Protein AF-A0A7R9ZTC0-F1 (afdb_monomer)

Solvent-accessible surface area (backbone atoms only — not comparable to full-atom values): 16679 Å² total; per-residue (Å²): 115,67,66,56,55,52,52,53,51,50,53,58,54,66,71,39,91,73,81,60,76,73,75,52,56,83,49,46,66,59,51,50,60,62,48,47,66,55,49,61,75,50,44,68,96,40,40,68,60,54,51,50,52,50,49,52,49,51,52,49,50,51,43,53,72,68,48,45,69,39,21,35,58,55,49,34,44,52,53,45,51,52,51,53,50,52,53,50,52,53,51,52,51,52,49,53,54,49,62,73,52,69,85,63,86,93,84,76,85,77,72,82,74,68,44,77,43,35,37,35,39,58,49,57,70,94,67,57,54,65,69,86,49,60,77,53,96,59,45,44,70,48,76,46,68,47,49,70,48,70,73,44,72,71,36,89,90,52,85,36,53,33,59,47,35,72,73,39,40,44,64,42,50,33,64,74,31,45,50,53,83,73,79,66,75,75,79,89,82,74,72,102,81,71,88,79,58,78,76,57,53,56,75,41,89,76,55,47,28,42,32,34,37,48,80,53,37,74,70,27,43,73,60,43,47,49,65,48,42,40,82,73,47,77,30,64,23,42,71,46,72,86,77,83,75,87,80,79,93,76,80,94,80,81,91,65,76,50,72,42,32,36,32,35,28,29,42,76,91,74,60,85,81,72,80,78,127

Structure (mmCIF, N/CA/C/O backbone):
data_AF-A0A7R9ZTC0-F1
#
_entry.id   AF-A0A7R9ZTC0-F1
#
loop_
_atom_site.group_PDB
_atom_site.id
_atom_site.type_symbol
_atom_site.label_atom_id
_atom_site.label_alt_id
_atom_site.label_comp_id
_atom_site.label_asym_id
_atom_site.label_entity_id
_atom_site.label_seq_id
_atom_site.pdbx_PDB_ins_code
_atom_site.Cartn_x
_atom_site.Cartn_y
_atom_site.Cartn_z
_atom_site.occupancy
_atom_site.B_iso_or_equiv
_atom_site.auth_seq_id
_atom_site.auth_comp_id
_atom_site.auth_asym_id
_atom_site.auth_atom_id
_atom_site.pdbx_PDB_model_num
ATOM 1 N N . ASN A 1 1 ? -9.277 10.938 41.870 1.00 80.56 1 ASN A N 1
ATOM 2 C CA . ASN A 1 1 ? -8.453 11.913 41.117 1.00 80.56 1 ASN A CA 1
ATOM 3 C C . ASN A 1 1 ? -8.093 11.467 39.693 1.00 80.56 1 ASN A C 1
ATOM 5 O O . ASN A 1 1 ? -7.025 11.810 39.211 1.00 80.56 1 ASN A O 1
ATOM 9 N N . LEU A 1 2 ? -8.984 10.780 38.963 1.00 90.25 2 LEU A N 1
ATOM 10 C CA . LEU A 1 2 ? -8.739 10.441 37.548 1.00 90.25 2 LEU A CA 1
ATOM 11 C C . LEU A 1 2 ? -8.769 11.681 36.634 1.00 90.25 2 LEU A C 1
ATOM 13 O O . LEU A 1 2 ? -7.994 11.766 35.691 1.00 90.25 2 LEU A O 1
ATOM 17 N N . TRP A 1 3 ? -9.599 12.676 36.970 1.00 90.81 3 TRP A N 1
ATOM 18 C CA . TRP A 1 3 ? -9.657 13.965 36.271 1.00 90.81 3 TRP A CA 1
ATOM 19 C C . TRP A 1 3 ? -8.329 14.725 36.281 1.00 90.81 3 TRP A C 1
ATOM 21 O O . TRP A 1 3 ? -7.982 15.336 35.280 1.00 90.81 3 TRP A O 1
ATOM 31 N N . ILE A 1 4 ? -7.574 14.653 37.383 1.00 94.12 4 ILE A N 1
ATOM 32 C CA . ILE A 1 4 ? -6.267 15.315 37.499 1.00 94.12 4 ILE A CA 1
ATOM 33 C C . ILE A 1 4 ? -5.260 14.644 36.564 1.00 94.12 4 ILE A C 1
ATOM 35 O O . ILE A 1 4 ? -4.580 15.328 35.812 1.00 94.12 4 ILE A O 1
ATOM 39 N N . ILE A 1 5 ? -5.219 13.307 36.555 1.00 93.25 5 ILE A N 1
ATOM 40 C CA . ILE A 1 5 ? -4.342 12.537 35.661 1.00 93.25 5 ILE A CA 1
ATOM 41 C C . ILE A 1 5 ? -4.657 12.867 34.198 1.00 93.25 5 ILE A C 1
ATOM 43 O O . ILE A 1 5 ? -3.748 13.185 33.436 1.00 93.25 5 ILE A O 1
ATOM 47 N N . LEU A 1 6 ? -5.942 12.859 33.827 1.00 93.62 6 LEU A N 1
ATOM 48 C CA . LEU A 1 6 ? -6.390 13.188 32.476 1.00 93.62 6 LEU A CA 1
ATOM 49 C C . LEU A 1 6 ? -6.013 14.625 32.078 1.00 93.62 6 LEU A C 1
ATOM 51 O O . LEU A 1 6 ? -5.449 14.835 31.007 1.00 93.62 6 LEU A O 1
ATOM 55 N N . ALA A 1 7 ? -6.289 15.605 32.943 1.00 93.75 7 ALA A N 1
ATOM 56 C CA . ALA A 1 7 ? -5.999 17.012 32.676 1.00 93.75 7 ALA A CA 1
ATOM 57 C C . ALA A 1 7 ? -4.492 17.275 32.548 1.00 93.75 7 ALA A C 1
ATOM 59 O O . ALA A 1 7 ? -4.064 17.924 31.596 1.00 93.75 7 ALA A O 1
ATOM 60 N N . CYS A 1 8 ? -3.679 16.733 33.460 1.00 94.12 8 CYS A N 1
ATOM 61 C CA . CYS A 1 8 ? -2.225 16.857 33.397 1.00 94.12 8 CYS A CA 1
ATOM 62 C C . CYS A 1 8 ? -1.656 16.195 32.137 1.00 94.12 8 CYS A C 1
ATOM 64 O O . CYS A 1 8 ? -0.812 16.790 31.475 1.00 94.12 8 CYS A O 1
ATOM 66 N N . TYR A 1 9 ? -2.135 15.003 31.767 1.00 94.38 9 TYR A N 1
ATOM 67 C CA . TYR A 1 9 ? -1.669 14.309 30.568 1.00 94.38 9 TYR A CA 1
ATOM 68 C C . TYR A 1 9 ? -1.984 15.091 29.288 1.00 94.38 9 TYR A C 1
ATOM 70 O O . TYR A 1 9 ? -1.097 15.306 28.463 1.00 94.38 9 TYR A O 1
ATOM 78 N N . ILE A 1 10 ? -3.225 15.574 29.145 1.00 92.69 10 ILE A N 1
ATOM 79 C CA . ILE A 1 10 ? -3.630 16.398 27.998 1.00 92.69 10 ILE A CA 1
ATOM 80 C C . ILE A 1 10 ? -2.815 17.692 27.955 1.00 92.69 10 ILE A C 1
ATOM 82 O O . ILE A 1 10 ? -2.332 18.054 26.885 1.00 92.69 10 ILE A O 1
ATOM 86 N N . ALA A 1 11 ? -2.624 18.375 29.088 1.00 93.56 11 ALA A N 1
ATOM 87 C CA . ALA A 1 11 ? -1.847 19.612 29.141 1.00 93.56 11 ALA A CA 1
ATOM 88 C C . ALA A 1 11 ? -0.393 19.388 28.698 1.00 93.56 11 ALA A C 1
ATOM 90 O O . ALA A 1 11 ? 0.108 20.123 27.850 1.00 93.56 11 ALA A O 1
ATOM 91 N N . LEU A 1 12 ? 0.260 18.334 29.198 1.00 92.12 12 LEU A N 1
ATOM 92 C CA . LEU A 1 12 ? 1.635 17.996 28.823 1.00 92.12 12 LEU A CA 1
ATOM 93 C C . LEU A 1 12 ? 1.754 17.641 27.335 1.00 92.12 12 LEU A C 1
ATOM 95 O O . LEU A 1 12 ? 2.630 18.164 26.650 1.00 92.12 12 LEU A O 1
ATOM 99 N N . HIS A 1 13 ? 0.848 16.813 26.804 1.00 90.69 13 HIS A N 1
ATOM 100 C CA . HIS A 1 13 ? 0.852 16.468 25.379 1.00 90.69 13 HIS A CA 1
ATOM 101 C C . HIS A 1 13 ? 0.433 17.631 24.469 1.00 90.69 13 HIS A C 1
ATOM 103 O O . HIS A 1 13 ? 0.867 17.683 23.321 1.00 90.69 13 HIS A O 1
ATOM 109 N N . SER A 1 14 ? -0.345 18.599 24.963 1.00 91.38 14 SER A N 1
ATOM 110 C CA . SER A 1 14 ? -0.700 19.807 24.199 1.00 91.38 14 SER A CA 1
ATOM 111 C C . SER A 1 14 ? 0.509 20.706 23.939 1.00 91.38 14 SER A C 1
ATOM 113 O O . SER A 1 14 ? 0.566 21.369 22.903 1.00 91.38 14 SER A O 1
ATOM 115 N N . LEU A 1 15 ? 1.493 20.687 24.844 1.00 92.12 15 LEU A N 1
ATOM 116 C CA . LEU A 1 15 ? 2.757 21.410 24.701 1.00 92.12 15 LEU A CA 1
ATOM 117 C C . LEU A 1 15 ? 3.745 20.707 23.757 1.00 92.12 15 LEU A C 1
ATOM 119 O O . LEU A 1 15 ? 4.769 21.289 23.405 1.00 92.12 15 LEU A O 1
ATOM 123 N N . SER A 1 16 ? 3.449 19.479 23.320 1.00 88.19 16 SER A N 1
ATOM 124 C CA . SER A 1 16 ? 4.295 18.776 22.360 1.00 88.19 16 SER A CA 1
ATOM 125 C C . SER A 1 16 ? 4.240 19.465 20.985 1.00 88.19 16 SER A C 1
ATOM 127 O O . SER A 1 16 ? 3.142 19.701 20.449 1.00 88.19 16 SER A O 1
ATOM 129 N N . PRO A 1 17 ? 5.401 19.763 20.366 1.00 84.88 17 PRO A N 1
ATOM 130 C CA . PRO A 1 17 ? 5.446 20.282 19.002 1.00 84.88 17 PRO A CA 1
ATOM 131 C C . PRO A 1 17 ? 4.904 19.248 18.008 1.00 84.88 17 PRO A C 1
ATOM 133 O O . PRO A 1 17 ? 4.196 19.607 17.071 1.00 84.88 17 PRO A O 1
ATOM 136 N N . HIS A 1 18 ? 5.149 17.961 18.266 1.00 81.00 18 HIS A N 1
ATOM 137 C CA . HIS A 1 18 ? 4.603 16.857 17.487 1.00 81.00 18 HIS A CA 1
ATOM 138 C C . HIS A 1 18 ? 3.264 16.403 18.078 1.00 81.00 18 HIS A C 1
ATOM 140 O O . HIS A 1 18 ? 3.197 16.069 19.264 1.00 81.00 18 HIS A O 1
ATOM 146 N N . LYS A 1 19 ? 2.199 16.375 17.272 1.00 84.69 19 LYS A N 1
ATOM 147 C CA . LYS A 1 19 ? 0.855 15.960 17.696 1.00 84.69 19 LYS A CA 1
ATOM 148 C C . LYS A 1 19 ? 0.395 14.802 16.831 1.00 84.69 19 LYS A C 1
ATOM 150 O O . LYS A 1 19 ? 0.293 14.929 15.619 1.00 84.69 19 LYS A O 1
ATOM 155 N N . GLU A 1 20 ? 0.079 13.689 17.471 1.00 85.50 20 GLU A N 1
ATOM 156 C CA . GLU A 1 20 ? -0.537 12.544 16.818 1.00 85.50 20 GLU A CA 1
ATOM 157 C C . GLU A 1 20 ? -1.719 12.084 17.656 1.00 85.50 20 GLU A C 1
ATOM 159 O O . GLU A 1 20 ? -1.668 12.094 18.888 1.00 85.50 20 GLU A O 1
ATOM 164 N N . PHE A 1 21 ? -2.770 11.610 16.989 1.00 79.62 21 PHE A N 1
ATOM 165 C CA . PHE A 1 21 ? -3.950 11.081 17.668 1.00 79.62 21 PHE A CA 1
ATOM 166 C C . PHE A 1 21 ? -3.598 9.930 18.627 1.00 79.62 21 PHE A C 1
ATOM 168 O O . PHE A 1 21 ? -4.182 9.808 19.706 1.00 79.62 21 PHE A O 1
ATOM 175 N N . ARG A 1 22 ? -2.568 9.133 18.291 1.00 84.06 22 ARG A N 1
ATOM 176 C CA . ARG A 1 22 ? -2.121 8.003 19.118 1.00 84.06 22 ARG A CA 1
ATOM 177 C C . ARG A 1 22 ? -1.607 8.376 20.500 1.00 84.06 22 ARG A C 1
ATOM 179 O O . ARG A 1 22 ? -1.636 7.531 21.388 1.00 84.06 22 ARG A O 1
ATOM 186 N N . PHE A 1 23 ? -1.221 9.629 20.716 1.00 89.06 23 PHE A N 1
ATOM 187 C CA . PHE A 1 23 ? -0.836 10.085 22.045 1.00 89.06 23 PHE A CA 1
ATOM 188 C C . PHE A 1 23 ? -2.017 10.108 23.014 1.00 89.06 23 PHE A C 1
ATOM 190 O O . PHE A 1 23 ? -1.800 9.996 24.204 1.00 89.06 23 PHE A O 1
ATOM 197 N N . ILE A 1 24 ? -3.268 10.173 22.553 1.00 88.94 24 ILE A N 1
ATOM 198 C CA . ILE A 1 24 ? -4.436 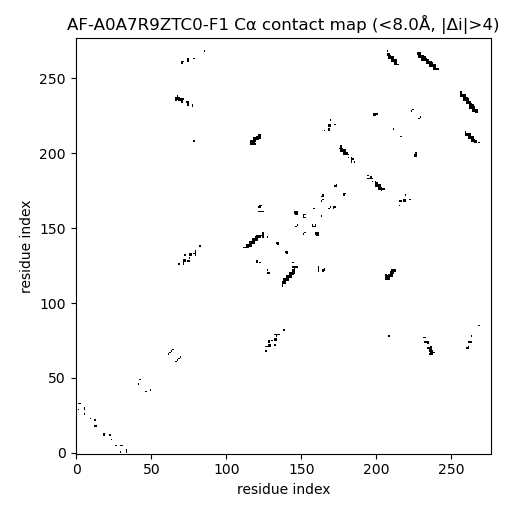10.191 23.450 1.00 88.94 24 ILE A CA 1
ATOM 199 C C . ILE A 1 24 ? -4.969 8.774 23.729 1.00 88.9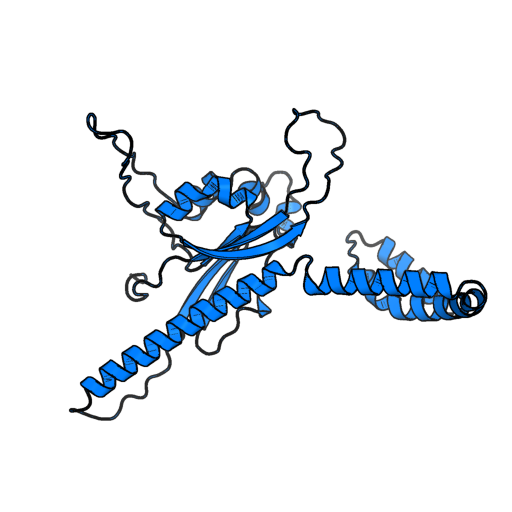4 24 ILE A C 1
ATOM 201 O O . ILE A 1 24 ? -5.652 8.567 24.734 1.00 88.94 24 ILE A O 1
ATOM 205 N N . LEU A 1 25 ? -4.618 7.772 22.908 1.00 89.56 25 LEU A N 1
ATOM 206 C CA . LEU A 1 25 ? -5.121 6.397 23.056 1.00 89.56 25 LEU A CA 1
ATOM 207 C C . LEU A 1 25 ? -4.940 5.804 24.471 1.00 89.56 25 LEU A C 1
ATOM 209 O O . LEU A 1 25 ? -5.900 5.219 24.976 1.00 89.56 25 LEU A O 1
ATOM 213 N N . PRO A 1 26 ? -3.797 5.985 25.166 1.00 91.62 26 PRO A N 1
ATOM 214 C CA . PRO A 1 26 ? -3.620 5.478 26.530 1.00 91.62 26 PRO A CA 1
ATOM 215 C C . PRO A 1 26 ? -4.594 6.071 27.561 1.00 91.62 26 PRO A C 1
ATOM 217 O O . PRO A 1 26 ? -4.847 5.450 28.592 1.00 91.62 26 PRO A O 1
ATOM 220 N N . MET A 1 27 ? -5.162 7.254 27.298 1.00 92.56 27 MET A N 1
ATOM 221 C CA . MET A 1 27 ? -6.135 7.908 28.184 1.00 92.56 27 MET A CA 1
ATOM 222 C C . MET A 1 27 ? -7.577 7.469 27.936 1.00 92.56 27 MET A C 1
ATOM 224 O O . MET A 1 27 ? -8.445 7.718 28.776 1.00 92.56 27 MET A O 1
ATOM 228 N N . LEU A 1 28 ? -7.847 6.790 26.821 1.00 90.81 28 LEU A N 1
ATOM 229 C CA . LEU A 1 28 ? -9.194 6.388 26.427 1.00 90.81 28 LEU A CA 1
ATOM 230 C C . LEU A 1 28 ? -9.912 5.536 27.497 1.00 90.81 28 LEU A C 1
ATOM 232 O O . LEU A 1 28 ? -11.057 5.861 27.814 1.00 90.81 28 LEU A O 1
ATOM 236 N N . PRO A 1 29 ? -9.270 4.554 28.170 1.00 91.56 29 PRO A N 1
ATOM 237 C CA . PRO A 1 29 ? -9.909 3.809 29.259 1.00 91.56 29 PRO A CA 1
ATOM 238 C C . PRO A 1 29 ? -10.340 4.696 30.437 1.00 91.56 29 PRO A C 1
ATOM 240 O O . PRO A 1 29 ? -11.422 4.511 30.996 1.00 91.56 29 PRO A O 1
ATOM 243 N N . ILE A 1 30 ? -9.525 5.693 30.803 1.00 91.50 30 ILE A N 1
ATOM 244 C CA . ILE A 1 30 ? -9.825 6.624 31.901 1.00 91.50 30 ILE A CA 1
ATOM 245 C C . ILE A 1 30 ? -11.011 7.517 31.524 1.00 91.50 30 ILE A C 1
ATOM 247 O O . ILE A 1 30 ? -11.927 7.694 32.331 1.00 91.50 30 ILE A O 1
ATOM 251 N N . ILE A 1 31 ? -11.025 8.030 30.290 1.00 91.25 31 ILE A N 1
ATOM 252 C CA . ILE A 1 31 ? -12.141 8.812 29.745 1.00 91.25 31 ILE A CA 1
ATOM 253 C C . ILE A 1 31 ? -13.427 7.975 29.782 1.00 91.25 31 ILE A C 1
ATOM 255 O O . ILE A 1 31 ? -14.436 8.437 30.313 1.00 91.25 31 ILE A O 1
ATOM 259 N N . CYS A 1 32 ? -13.391 6.720 29.324 1.00 90.12 32 CYS A N 1
ATOM 260 C CA . CYS A 1 32 ? -14.548 5.821 29.353 1.00 90.12 32 CYS A CA 1
ATOM 261 C C . CYS A 1 32 ? -15.098 5.597 30.772 1.00 90.12 32 CYS A C 1
ATOM 263 O O . CYS A 1 32 ? -16.313 5.647 30.963 1.00 90.12 32 CYS A O 1
ATOM 265 N N . ILE A 1 33 ? -14.237 5.406 31.780 1.00 90.25 33 ILE A N 1
ATOM 266 C CA . ILE A 1 33 ? -14.658 5.238 33.185 1.00 90.25 33 ILE A CA 1
ATOM 267 C C . ILE A 1 33 ? -15.349 6.506 33.713 1.00 90.25 33 ILE A C 1
ATOM 269 O O . ILE A 1 33 ? -16.392 6.428 34.371 1.00 90.25 33 ILE A O 1
ATOM 273 N N . LEU A 1 34 ? -14.786 7.681 33.422 1.00 90.19 34 LEU A N 1
ATOM 274 C CA . LEU A 1 34 ? -15.327 8.973 33.853 1.00 90.19 34 LEU A CA 1
ATOM 275 C C . LEU A 1 34 ? -16.667 9.297 33.172 1.00 90.19 34 LEU A C 1
ATOM 277 O O . LEU A 1 34 ? -17.620 9.729 33.832 1.00 90.19 34 LEU A O 1
ATOM 281 N N . CYS A 1 35 ? -16.762 9.042 31.866 1.00 88.31 35 CYS A N 1
ATOM 282 C CA . CYS A 1 35 ? -17.979 9.223 31.081 1.00 88.31 35 CYS A CA 1
ATOM 283 C C . CYS A 1 35 ? -19.068 8.218 31.474 1.00 88.31 35 CYS A C 1
ATOM 285 O O . CYS A 1 35 ? -20.231 8.601 31.581 1.00 88.31 35 CYS A O 1
ATOM 287 N N . GLY A 1 36 ? -18.710 6.960 31.756 1.00 86.19 36 GLY A N 1
ATOM 288 C CA . GLY A 1 36 ? -19.656 5.882 32.058 1.00 86.19 36 GLY A CA 1
ATOM 289 C C . GLY A 1 36 ? -20.604 6.199 33.218 1.00 86.19 36 GLY A C 1
ATOM 290 O O . GLY A 1 36 ? -21.804 5.945 33.122 1.00 86.19 36 GLY A O 1
ATOM 291 N N . ARG A 1 37 ? -20.097 6.846 34.277 1.00 82.94 37 ARG A N 1
ATOM 292 C CA . ARG A 1 37 ? -20.908 7.268 35.438 1.00 82.94 37 ARG A CA 1
ATOM 293 C C . A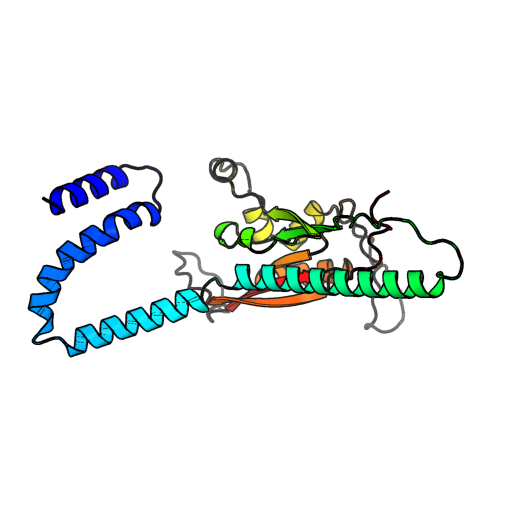RG A 1 37 ? -22.015 8.252 35.062 1.00 82.94 37 ARG A C 1
ATOM 295 O O . ARG A 1 37 ? -23.116 8.171 35.594 1.00 82.94 37 ARG A O 1
ATOM 302 N N . HIS A 1 38 ? -21.724 9.171 34.146 1.00 82.38 38 HIS A N 1
ATOM 303 C CA . HIS A 1 38 ? -22.690 10.156 33.666 1.00 82.38 38 HIS A CA 1
ATOM 304 C C . HIS A 1 38 ? -23.619 9.538 32.622 1.00 82.38 38 HIS A C 1
ATOM 306 O O . HIS A 1 38 ? -24.821 9.757 32.648 1.00 82.38 38 HIS A O 1
ATOM 312 N N . VAL A 1 39 ? -23.094 8.688 31.744 1.00 81.38 39 VAL A N 1
ATOM 313 C CA . VAL A 1 39 ? -23.901 7.955 30.764 1.00 81.38 39 VAL A CA 1
ATOM 314 C C . VAL A 1 39 ? -24.982 7.111 31.457 1.00 81.38 39 VAL A C 1
ATOM 316 O O . VAL A 1 39 ? -26.121 7.090 30.988 1.00 81.38 39 VAL A O 1
ATOM 319 N N . GLN A 1 40 ? -24.683 6.499 32.611 1.00 78.75 40 GLN A N 1
ATOM 320 C CA . GLN A 1 40 ? -25.650 5.728 33.406 1.00 78.75 40 GLN A CA 1
ATOM 321 C C . GLN A 1 40 ? -26.881 6.542 33.835 1.00 78.75 40 GLN A C 1
ATOM 323 O O . GLN A 1 40 ? -27.989 6.007 33.810 1.00 78.75 40 GLN A O 1
ATOM 328 N N . SER A 1 41 ? -26.728 7.828 34.169 1.00 80.12 41 SER A N 1
ATOM 329 C CA . SER A 1 41 ? -27.868 8.680 34.537 1.00 80.12 41 SER A CA 1
ATOM 330 C C . SER A 1 41 ? -28.702 9.117 33.323 1.00 80.12 41 SER A C 1
ATOM 332 O O . SER A 1 41 ? -29.903 9.347 33.452 1.00 80.12 41 SER A O 1
ATOM 334 N N . PHE A 1 42 ? -28.104 9.159 32.126 1.00 70.88 42 PHE A N 1
ATOM 335 C CA . PHE A 1 42 ? -28.783 9.489 30.864 1.00 70.88 42 PHE A CA 1
ATOM 336 C C . PHE A 1 42 ? -29.486 8.299 30.190 1.00 70.88 42 PHE A C 1
ATOM 338 O O . PHE A 1 42 ? -30.407 8.493 29.389 1.00 70.88 42 PHE A O 1
ATOM 345 N N . LEU A 1 43 ? -29.073 7.068 30.505 1.00 70.44 43 LEU A N 1
ATOM 346 C CA . LEU A 1 43 ? -29.527 5.835 29.851 1.00 70.44 43 LEU A CA 1
ATOM 347 C C . LEU A 1 43 ? -31.022 5.528 30.032 1.00 70.44 43 LEU A C 1
ATOM 349 O O . LEU A 1 43 ? -31.570 4.797 29.214 1.00 70.44 43 LEU A O 1
ATOM 353 N N . GLY A 1 44 ? -31.695 6.090 31.042 1.00 73.44 44 GLY A N 1
ATOM 354 C CA . GLY A 1 44 ? -33.130 5.885 31.278 1.00 73.44 44 GLY A CA 1
ATOM 355 C C . GLY A 1 44 ? -34.018 6.465 30.164 1.00 73.44 44 GLY A C 1
ATOM 356 O O . GLY A 1 44 ? -34.454 5.729 29.276 1.00 73.44 44 GLY A O 1
ATOM 357 N N . PRO A 1 45 ? -34.283 7.785 30.157 1.00 73.69 45 PRO A N 1
ATOM 358 C CA . PRO A 1 45 ? -35.215 8.405 29.209 1.00 73.69 45 PRO A CA 1
ATOM 359 C C . PRO A 1 45 ? -34.709 8.419 27.757 1.00 73.69 45 PRO A C 1
ATOM 361 O O . PRO A 1 45 ? -35.501 8.585 26.833 1.00 73.69 45 PRO A O 1
ATOM 364 N N . ARG A 1 46 ? -33.400 8.237 27.526 1.00 81.94 46 ARG A N 1
ATOM 365 C CA . ARG A 1 46 ? -32.771 8.329 26.194 1.00 81.94 46 ARG A CA 1
ATOM 366 C C . ARG A 1 46 ? -32.171 7.010 25.700 1.00 81.94 46 ARG A C 1
ATOM 368 O O . ARG A 1 46 ? -31.363 7.021 24.774 1.00 81.94 46 ARG A O 1
ATOM 375 N N . ARG A 1 47 ? -32.587 5.860 26.253 1.00 84.06 47 ARG A N 1
ATOM 376 C CA . ARG A 1 47 ? -32.077 4.528 25.863 1.00 84.06 47 ARG A CA 1
ATOM 377 C C . ARG A 1 47 ? -32.076 4.298 24.350 1.00 84.06 47 ARG A C 1
ATOM 379 O O . ARG A 1 47 ? -31.100 3.791 23.811 1.00 84.06 47 ARG A O 1
ATOM 386 N N . ARG A 1 48 ? -33.154 4.695 23.662 1.00 86.75 48 ARG A N 1
ATOM 387 C CA . ARG A 1 48 ? -33.279 4.558 22.199 1.00 86.75 48 ARG A CA 1
ATOM 388 C C . ARG A 1 48 ? -32.202 5.353 21.454 1.00 86.75 48 ARG A C 1
ATOM 390 O O . ARG A 1 48 ? -31.583 4.812 20.551 1.00 86.75 48 ARG A O 1
ATOM 397 N N . LEU A 1 49 ? -31.931 6.590 21.876 1.00 87.50 49 LEU A N 1
ATOM 398 C CA . LEU A 1 49 ? -30.880 7.428 21.292 1.00 87.50 49 LEU A CA 1
ATOM 399 C C . LEU A 1 49 ? -29.487 6.818 21.500 1.00 87.50 49 LEU A C 1
ATOM 401 O O . LEU A 1 49 ? -28.686 6.799 20.574 1.00 87.50 49 LEU A O 1
ATOM 405 N N . MET A 1 50 ? -29.213 6.271 22.687 1.00 84.25 50 MET A N 1
ATOM 406 C CA . MET A 1 50 ? -27.935 5.605 22.969 1.00 84.25 50 MET A CA 1
ATOM 407 C C . MET A 1 50 ? -27.749 4.329 22.141 1.00 84.25 50 MET A C 1
ATOM 409 O O . MET A 1 50 ? -26.647 4.067 21.672 1.00 84.25 50 MET A O 1
ATOM 413 N N . LEU A 1 51 ? -28.818 3.555 21.919 1.00 88.19 51 LEU A N 1
ATOM 414 C CA . LEU A 1 51 ? -28.780 2.389 21.030 1.00 88.19 51 LEU A CA 1
ATOM 415 C C . LEU A 1 51 ? -28.537 2.792 19.571 1.00 88.19 51 LEU A C 1
ATOM 417 O O . LEU A 1 51 ? -27.752 2.137 18.895 1.00 88.19 51 LEU A O 1
ATOM 421 N N . LEU A 1 52 ? -29.149 3.884 19.101 1.00 90.62 52 LEU A N 1
ATOM 422 C CA . LEU A 1 52 ? -28.884 4.429 17.765 1.00 90.62 52 LEU A CA 1
ATOM 423 C C . LEU A 1 52 ? -27.435 4.911 17.627 1.00 90.62 52 LEU A C 1
ATOM 425 O O . LEU A 1 52 ? -26.782 4.601 16.637 1.00 90.62 52 LEU A O 1
ATOM 429 N N . ALA A 1 53 ? -26.904 5.609 18.635 1.00 88.94 53 ALA A N 1
ATOM 430 C CA . ALA A 1 53 ? -25.506 6.029 18.651 1.00 88.94 53 ALA A CA 1
ATOM 431 C C . ALA A 1 53 ? -24.551 4.824 18.665 1.00 88.94 53 ALA A C 1
ATOM 433 O O . ALA A 1 53 ? -23.565 4.813 17.932 1.00 88.94 53 ALA A O 1
ATOM 434 N N . ALA A 1 54 ? -24.849 3.787 19.453 1.00 89.38 54 ALA A N 1
ATOM 435 C CA . ALA A 1 54 ? -24.074 2.549 19.457 1.00 89.38 54 ALA A CA 1
ATOM 436 C C . ALA A 1 54 ? -24.114 1.858 18.087 1.00 89.38 54 ALA A C 1
ATOM 438 O O . ALA A 1 54 ? -23.068 1.469 17.579 1.00 89.38 54 ALA A O 1
ATOM 439 N N . LEU A 1 55 ? -25.290 1.772 17.456 1.00 94.25 55 LEU A N 1
ATOM 440 C CA . LEU A 1 55 ? -25.438 1.219 16.111 1.00 94.25 55 LEU A CA 1
ATOM 441 C C . LEU A 1 55 ? -24.619 2.008 15.081 1.00 94.25 55 LEU A C 1
ATOM 443 O O . LEU A 1 55 ? -23.897 1.402 14.296 1.00 94.25 55 LEU A O 1
ATOM 447 N N . ALA A 1 56 ? -24.666 3.341 15.119 1.00 93.62 56 ALA A N 1
ATOM 448 C CA . ALA A 1 56 ? -23.859 4.186 14.241 1.00 93.62 56 ALA A CA 1
ATOM 449 C C . ALA A 1 56 ? -22.351 3.946 14.432 1.00 93.62 56 ALA A C 1
ATOM 451 O O . ALA A 1 56 ? -21.616 3.852 13.453 1.00 93.62 56 ALA A O 1
ATOM 452 N N . ASN A 1 57 ? -21.890 3.772 15.676 1.00 91.62 57 ASN A N 1
ATOM 453 C CA . ASN A 1 57 ? -20.493 3.429 15.957 1.00 91.62 57 ASN A CA 1
ATOM 454 C C . ASN A 1 57 ? -20.129 2.024 15.459 1.00 91.62 57 ASN A C 1
ATOM 456 O O . ASN A 1 57 ? -19.039 1.844 14.933 1.00 91.62 57 ASN A O 1
ATOM 460 N N . VAL A 1 58 ? -21.023 1.036 15.576 1.00 93.88 58 VAL A N 1
ATOM 461 C CA . VAL A 1 58 ? -20.797 -0.307 15.013 1.00 93.88 58 VAL A CA 1
ATOM 462 C C . VAL A 1 58 ? -20.675 -0.237 13.492 1.00 93.88 58 VAL A C 1
ATOM 464 O O . VAL A 1 58 ? -19.748 -0.818 12.938 1.00 93.88 58 VAL A O 1
ATOM 467 N N . ILE A 1 59 ? -21.554 0.515 12.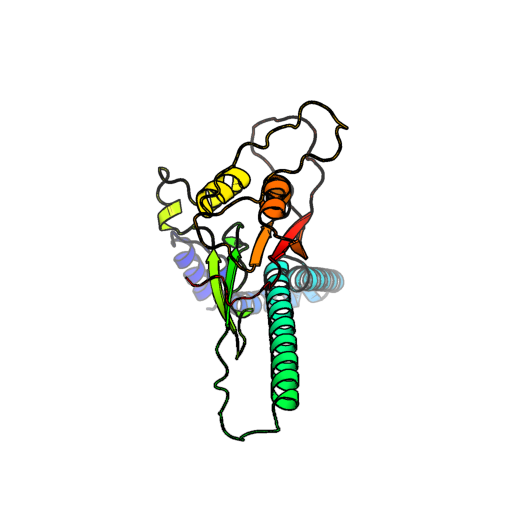821 1.00 93.94 59 ILE A N 1
ATOM 468 C CA . ILE A 1 59 ? -21.466 0.744 11.372 1.00 93.94 59 ILE A CA 1
ATOM 469 C C . ILE A 1 59 ? -20.127 1.400 11.022 1.00 93.94 59 ILE A C 1
ATOM 471 O O . ILE A 1 59 ? -19.439 0.923 10.125 1.00 93.94 59 ILE A O 1
ATOM 475 N N . ALA A 1 60 ? -19.719 2.438 11.759 1.00 89.88 60 ALA A N 1
ATOM 476 C CA . ALA A 1 60 ? -18.440 3.109 11.545 1.00 89.88 60 ALA A CA 1
ATOM 477 C C . ALA A 1 60 ? -17.245 2.167 11.756 1.00 89.88 60 ALA A C 1
ATOM 479 O O . ALA A 1 60 ? -16.330 2.165 10.944 1.00 89.88 60 ALA A O 1
ATOM 480 N N . VAL A 1 61 ? -17.260 1.330 12.797 1.00 89.94 61 VAL A N 1
ATOM 481 C CA . VAL A 1 61 ? -16.203 0.340 13.062 1.00 89.94 61 VAL A CA 1
ATOM 482 C C . VAL A 1 61 ? -16.130 -0.701 11.949 1.00 89.94 61 VAL A C 1
ATOM 484 O O . VAL A 1 61 ? -15.035 -1.027 11.504 1.00 89.94 61 VAL A O 1
ATOM 487 N N . VAL A 1 62 ? -17.269 -1.206 11.470 1.00 90.56 62 VAL A N 1
ATOM 488 C CA . VAL A 1 62 ? -17.299 -2.161 10.352 1.00 90.56 62 VAL A CA 1
ATOM 489 C C . VAL A 1 62 ? -16.799 -1.499 9.069 1.00 90.56 62 VAL A C 1
ATOM 491 O O . VAL A 1 62 ? -15.971 -2.075 8.370 1.00 90.56 62 VAL A O 1
ATOM 494 N N . PHE A 1 63 ? -17.236 -0.276 8.772 1.00 88.50 63 PHE A N 1
ATOM 495 C CA . PHE A 1 63 ? -16.770 0.463 7.601 1.00 88.50 63 PHE A CA 1
ATOM 496 C C . PHE A 1 63 ? -15.260 0.731 7.661 1.00 88.50 63 PHE A C 1
ATOM 498 O O . PHE A 1 63 ? -14.526 0.357 6.747 1.00 88.50 63 PHE A O 1
ATOM 505 N N . LEU A 1 64 ? -14.778 1.311 8.762 1.00 85.31 64 LEU A N 1
ATOM 506 C CA . LEU A 1 64 ? -13.371 1.672 8.936 1.00 85.31 64 LEU A CA 1
ATOM 507 C C . LEU A 1 64 ? -12.452 0.454 9.076 1.00 85.31 64 LEU A C 1
ATOM 509 O O . LEU A 1 64 ? -11.300 0.512 8.672 1.00 85.31 64 LEU A O 1
ATOM 513 N N . GLY A 1 65 ? -12.945 -0.644 9.649 1.00 81.25 65 GLY A N 1
ATOM 514 C CA . GLY A 1 65 ? -12.163 -1.862 9.852 1.00 81.25 65 GLY A CA 1
ATOM 515 C C . GLY A 1 65 ? -12.151 -2.805 8.650 1.00 81.25 65 GLY A C 1
ATOM 516 O O . GLY A 1 65 ? -11.234 -3.616 8.528 1.00 81.25 65 GLY A O 1
ATOM 517 N N . CYS A 1 66 ? -13.162 -2.746 7.777 1.00 83.44 66 CYS A N 1
ATOM 518 C CA . CYS A 1 66 ? -13.303 -3.704 6.678 1.00 83.44 66 CYS A CA 1
ATOM 519 C C . CYS A 1 66 ? -13.208 -3.093 5.281 1.00 83.44 66 CYS A C 1
ATOM 521 O O . CYS A 1 66 ? -12.917 -3.854 4.358 1.00 83.44 66 CYS A O 1
ATOM 523 N N . TYR A 1 67 ? -13.445 -1.788 5.123 1.00 80.31 67 TYR A N 1
ATOM 524 C CA . TYR A 1 67 ? -13.547 -1.137 3.814 1.00 80.31 67 TYR A CA 1
ATOM 525 C C . TYR A 1 67 ? -12.579 0.039 3.665 1.00 80.31 67 TYR A C 1
ATOM 527 O O . TYR A 1 67 ? -11.845 0.100 2.685 1.00 80.31 67 TYR A O 1
ATOM 535 N N . HIS A 1 68 ? -12.536 0.959 4.628 1.00 81.94 68 HIS A N 1
ATOM 536 C CA . HIS A 1 68 ? -11.685 2.145 4.527 1.00 81.94 68 HIS A CA 1
ATOM 537 C C . HIS A 1 68 ? -10.204 1.805 4.762 1.00 81.94 68 HIS A C 1
ATOM 539 O O . HIS A 1 68 ? -9.857 1.204 5.775 1.00 81.94 68 HIS A O 1
ATOM 545 N N . GLN A 1 69 ? -9.326 2.227 3.848 1.00 75.62 69 GLN A N 1
ATOM 546 C CA . GLN A 1 69 ? -7.868 2.043 3.894 1.00 75.62 69 GLN A CA 1
ATOM 547 C C . GLN A 1 69 ? -7.406 0.580 4.025 1.00 75.62 69 GLN A C 1
ATOM 549 O O . GLN A 1 69 ? -6.321 0.303 4.536 1.00 75.62 69 GLN A O 1
ATOM 554 N N . ARG A 1 70 ? -8.201 -0.378 3.527 1.00 83.38 70 ARG A N 1
ATOM 555 C CA . ARG A 1 70 ? -7.851 -1.808 3.550 1.00 83.38 70 ARG A CA 1
ATOM 556 C C . ARG A 1 70 ? -6.974 -2.248 2.372 1.00 83.38 70 ARG A C 1
ATOM 558 O O . ARG A 1 70 ? -6.191 -3.187 2.533 1.00 83.38 70 ARG A O 1
ATOM 565 N N . ALA A 1 71 ? -7.036 -1.545 1.237 1.00 84.38 71 ALA A N 1
ATOM 566 C CA . ALA A 1 71 ? -6.237 -1.831 0.038 1.00 84.38 71 ALA A CA 1
ATOM 567 C C . ALA A 1 71 ? -4.762 -2.198 0.287 1.00 84.38 71 ALA A C 1
ATOM 569 O O . ALA A 1 71 ? -4.298 -3.163 -0.320 1.00 84.38 71 ALA A O 1
ATOM 570 N N . PRO A 1 72 ? -4.013 -1.522 1.183 1.00 83.12 72 PRO A N 1
ATOM 571 C CA . PRO A 1 72 ? -2.606 -1.849 1.384 1.00 83.12 72 PRO A CA 1
ATOM 572 C C . PRO A 1 72 ? -2.386 -3.285 1.907 1.00 83.12 72 PRO A C 1
ATOM 574 O O . PRO A 1 72 ? -1.395 -3.934 1.577 1.00 83.12 72 PRO A O 1
ATOM 577 N N . ILE A 1 73 ? -3.329 -3.825 2.684 1.00 86.00 73 ILE A N 1
ATOM 578 C CA . ILE A 1 73 ? -3.280 -5.218 3.151 1.00 86.00 73 ILE A CA 1
ATOM 579 C C . ILE A 1 73 ? -3.594 -6.179 2.001 1.00 86.00 73 ILE A C 1
ATOM 581 O O . ILE A 1 73 ? -2.888 -7.172 1.817 1.00 86.00 73 ILE A O 1
ATOM 585 N N . ASP A 1 74 ? -4.656 -5.900 1.245 1.00 88.31 74 ASP A N 1
ATOM 586 C CA . ASP A 1 74 ? -5.137 -6.805 0.201 1.00 88.31 74 ASP A CA 1
ATOM 587 C C . ASP A 1 74 ? -4.166 -6.862 -1.000 1.00 88.31 74 ASP A C 1
ATOM 589 O O . ASP A 1 74 ? -3.925 -7.951 -1.523 1.00 88.31 74 ASP A O 1
ATOM 593 N N . VAL A 1 75 ? -3.496 -5.751 -1.343 1.00 90.00 75 VAL A N 1
ATOM 594 C CA . VAL A 1 75 ? -2.396 -5.723 -2.330 1.00 90.00 75 VAL A CA 1
ATOM 595 C C . VAL A 1 75 ? -1.258 -6.654 -1.928 1.00 90.00 75 VAL A C 1
ATOM 597 O O . VAL A 1 75 ? -0.844 -7.504 -2.715 1.00 90.00 75 VAL A O 1
ATOM 600 N N . ASN A 1 76 ? -0.748 -6.523 -0.700 1.00 90.81 76 ASN A N 1
ATOM 601 C CA . ASN A 1 76 ? 0.391 -7.329 -0.262 1.00 90.81 76 ASN A CA 1
ATOM 602 C C . ASN A 1 76 ? 0.037 -8.820 -0.215 1.00 90.81 76 ASN A C 1
ATOM 604 O O . ASN A 1 76 ? 0.869 -9.648 -0.579 1.00 90.81 76 ASN A O 1
ATOM 608 N N . ARG A 1 77 ? -1.209 -9.163 0.146 1.00 90.31 77 ARG A N 1
ATOM 609 C CA . ARG A 1 77 ? -1.705 -10.544 0.046 1.00 90.31 77 ARG A CA 1
ATOM 610 C C . ARG A 1 77 ? -1.707 -11.043 -1.395 1.00 90.31 77 ARG A C 1
ATOM 612 O O . ARG A 1 77 ? -1.169 -12.115 -1.649 1.00 90.31 77 ARG A O 1
ATOM 619 N N . SER A 1 78 ? -2.229 -10.252 -2.330 1.00 90.94 78 SER A N 1
ATOM 620 C CA . SER A 1 78 ? -2.251 -10.614 -3.751 1.00 90.94 78 SER A CA 1
ATOM 621 C C . SER A 1 78 ? -0.845 -10.848 -4.314 1.00 90.94 78 SER A C 1
ATOM 623 O O . SER A 1 78 ? -0.621 -11.850 -4.992 1.00 90.94 78 SER A O 1
ATOM 625 N N . ILE A 1 79 ? 0.126 -10.001 -3.953 1.00 91.06 79 ILE A N 1
ATOM 626 C CA . ILE A 1 79 ? 1.541 -10.184 -4.315 1.00 91.06 79 ILE A CA 1
ATOM 627 C C . ILE A 1 79 ? 2.079 -11.502 -3.750 1.00 91.06 79 ILE A C 1
ATOM 629 O O . ILE A 1 79 ? 2.691 -12.289 -4.475 1.00 91.06 79 ILE A O 1
ATOM 633 N N . THR A 1 80 ? 1.842 -11.776 -2.464 1.00 91.88 80 THR A N 1
ATOM 634 C CA . THR A 1 80 ? 2.296 -13.033 -1.860 1.00 91.88 80 THR A CA 1
ATOM 635 C C . THR A 1 80 ? 1.642 -14.258 -2.491 1.00 91.88 80 THR A C 1
ATOM 637 O O . THR A 1 80 ? 2.332 -15.245 -2.731 1.00 91.88 80 THR A O 1
ATOM 640 N N . ASP A 1 81 ? 0.354 -14.201 -2.826 1.00 91.62 81 ASP A N 1
ATOM 641 C CA . ASP A 1 81 ? -0.348 -15.297 -3.493 1.00 91.62 81 ASP A CA 1
ATOM 642 C C . ASP A 1 81 ? 0.212 -15.537 -4.904 1.00 91.62 81 ASP A C 1
ATOM 644 O O . ASP A 1 81 ? 0.448 -16.688 -5.282 1.00 91.62 81 ASP A O 1
ATOM 648 N N . ALA A 1 82 ? 0.508 -14.469 -5.655 1.00 90.50 82 ALA A N 1
ATOM 649 C CA . ALA A 1 82 ? 1.148 -14.557 -6.967 1.00 90.50 82 ALA A CA 1
ATOM 650 C C . ALA A 1 82 ? 2.527 -15.231 -6.877 1.00 90.50 82 ALA A C 1
ATOM 652 O O . ALA A 1 82 ? 2.787 -16.208 -7.582 1.00 90.50 82 ALA A O 1
ATOM 653 N N . VAL A 1 83 ? 3.383 -14.785 -5.950 1.00 91.81 83 VAL A N 1
ATOM 654 C CA . VAL A 1 83 ? 4.698 -15.402 -5.704 1.00 91.81 83 VAL A CA 1
ATOM 655 C C . VAL A 1 83 ? 4.562 -16.857 -5.254 1.00 91.81 83 VAL A C 1
ATOM 657 O O . VAL A 1 83 ? 5.263 -17.736 -5.756 1.00 91.81 83 VAL A O 1
ATOM 660 N N . GLY A 1 84 ? 3.649 -17.137 -4.323 1.00 90.75 84 GLY A N 1
ATOM 661 C CA . GLY A 1 84 ? 3.410 -18.479 -3.801 1.00 90.75 84 GLY A CA 1
ATOM 662 C C . GLY A 1 84 ? 2.990 -19.458 -4.896 1.00 90.75 84 GLY A C 1
ATOM 663 O O . GLY A 1 84 ? 3.478 -20.590 -4.929 1.00 90.75 84 GLY A O 1
ATOM 664 N N . ASN A 1 85 ? 2.139 -19.018 -5.822 1.00 89.94 85 ASN A N 1
ATOM 665 C CA . ASN A 1 85 ? 1.744 -19.809 -6.982 1.00 89.94 85 ASN A CA 1
ATOM 666 C C . ASN A 1 85 ? 2.931 -20.056 -7.920 1.00 89.94 85 ASN A C 1
ATOM 668 O O . ASN A 1 85 ? 3.183 -21.208 -8.273 1.00 89.94 85 ASN A O 1
ATOM 672 N N . SER A 1 86 ? 3.714 -19.026 -8.246 1.00 88.12 86 SER A N 1
ATOM 673 C CA . SER A 1 86 ? 4.906 -19.159 -9.098 1.00 88.12 86 SER A CA 1
ATOM 674 C C . SER A 1 86 ? 5.937 -20.131 -8.524 1.00 88.12 86 SER A C 1
ATOM 676 O O . SER A 1 86 ? 6.428 -21.009 -9.234 1.00 88.12 86 SER A O 1
ATOM 678 N N . LEU A 1 87 ? 6.216 -20.052 -7.220 1.00 88.31 87 LEU A N 1
ATOM 679 C CA . LEU A 1 87 ? 7.133 -20.976 -6.546 1.00 88.31 87 LEU A CA 1
ATOM 680 C C . LEU A 1 87 ? 6.608 -22.418 -6.541 1.00 88.31 87 LEU A C 1
ATOM 682 O O . LEU A 1 87 ? 7.385 -23.355 -6.731 1.00 88.31 87 LEU A O 1
ATOM 686 N N . ARG A 1 88 ? 5.294 -22.615 -6.361 1.00 87.38 88 ARG A N 1
ATOM 687 C CA . ARG A 1 88 ? 4.665 -23.944 -6.452 1.00 87.38 88 ARG A CA 1
ATOM 688 C C . ARG A 1 88 ? 4.806 -24.530 -7.853 1.00 87.38 88 ARG A C 1
ATOM 690 O O . ARG A 1 88 ? 5.185 -25.693 -7.971 1.00 87.38 88 ARG A O 1
ATOM 697 N N . PHE A 1 89 ? 4.554 -23.740 -8.897 1.00 87.38 89 PHE A N 1
ATOM 698 C CA . PHE A 1 89 ? 4.732 -24.187 -10.280 1.00 87.38 89 PHE A CA 1
ATOM 699 C C . PHE A 1 89 ? 6.190 -24.549 -10.577 1.00 87.38 89 PHE A C 1
ATOM 701 O O . PHE A 1 89 ? 6.445 -25.640 -11.087 1.00 87.38 89 PHE A O 1
ATOM 708 N N . ALA A 1 90 ? 7.144 -23.704 -10.178 1.00 84.50 90 ALA A N 1
ATOM 709 C CA . ALA A 1 90 ? 8.571 -23.974 -10.351 1.00 84.50 90 ALA A CA 1
ATOM 710 C C . ALA A 1 90 ? 9.011 -25.264 -9.633 1.00 84.50 90 ALA A C 1
ATOM 712 O O . ALA A 1 90 ? 9.755 -26.069 -10.190 1.00 84.50 90 ALA A O 1
ATOM 713 N N . HIS A 1 91 ? 8.511 -25.506 -8.416 1.00 85.56 91 HIS A N 1
ATOM 714 C CA . HIS A 1 91 ? 8.799 -26.729 -7.667 1.00 85.56 91 HIS A CA 1
ATOM 715 C C . HIS A 1 91 ? 8.236 -27.989 -8.343 1.00 85.56 91 HIS A C 1
ATOM 717 O O . HIS A 1 91 ? 8.927 -29.007 -8.449 1.00 85.56 91 HIS A O 1
ATOM 723 N N . VAL A 1 92 ? 6.987 -27.924 -8.819 1.00 88.00 92 VAL A N 1
ATOM 724 C CA . VAL A 1 92 ? 6.352 -29.025 -9.559 1.00 88.00 92 VAL A CA 1
ATOM 725 C C . VAL A 1 92 ? 7.136 -29.324 -10.834 1.00 88.00 92 VAL A C 1
ATOM 727 O O . VAL A 1 92 ? 7.444 -30.487 -11.095 1.00 88.00 92 VAL A O 1
ATOM 730 N N . GLN A 1 93 ? 7.526 -28.294 -11.586 1.00 86.31 93 GLN A N 1
ATOM 731 C CA . GLN A 1 93 ? 8.325 -28.456 -12.797 1.00 86.31 93 GLN A CA 1
ATOM 732 C C . GLN A 1 93 ? 9.685 -29.103 -12.501 1.00 86.31 93 GLN A C 1
ATOM 734 O O . GLN A 1 93 ? 10.041 -30.090 -13.143 1.00 86.31 93 GLN A O 1
ATOM 739 N N . ALA A 1 94 ? 10.394 -28.632 -11.472 1.00 82.62 94 ALA A N 1
ATOM 740 C CA . ALA A 1 94 ? 11.667 -29.217 -11.058 1.00 82.62 94 ALA A CA 1
ATOM 741 C C . ALA A 1 94 ? 11.526 -30.695 -10.647 1.00 82.62 94 ALA A C 1
ATOM 743 O O . ALA A 1 94 ? 12.391 -31.512 -10.955 1.00 82.62 94 ALA A O 1
ATOM 744 N N . THR A 1 95 ? 10.418 -31.068 -10.000 1.00 82.81 95 THR A N 1
ATOM 745 C CA . THR A 1 95 ? 10.145 -32.463 -9.617 1.00 82.81 95 THR A CA 1
ATOM 746 C C . THR A 1 95 ? 9.846 -33.336 -10.836 1.00 82.81 95 THR A C 1
ATOM 748 O O . THR A 1 95 ? 10.303 -34.476 -10.904 1.00 82.81 95 THR A O 1
ATOM 751 N N . ILE A 1 96 ? 9.118 -32.815 -11.829 1.00 86.50 96 ILE A N 1
ATOM 752 C CA . ILE A 1 96 ? 8.873 -33.516 -13.098 1.00 86.50 96 ILE A CA 1
ATOM 753 C C . ILE A 1 96 ? 10.194 -33.764 -13.837 1.00 86.50 96 ILE A C 1
ATOM 755 O O . ILE A 1 96 ? 10.436 -34.878 -14.304 1.00 86.50 96 ILE A O 1
ATOM 759 N N . GLU A 1 97 ? 11.063 -32.757 -13.915 1.00 84.56 97 GLU A N 1
ATOM 760 C CA . GLU A 1 97 ? 12.384 -32.867 -14.544 1.00 84.56 97 GLU A CA 1
ATOM 761 C C . GLU A 1 97 ? 13.293 -33.851 -13.797 1.00 84.56 97 GLU A C 1
ATOM 763 O O . GLU A 1 97 ? 13.932 -34.701 -14.423 1.00 84.56 97 GLU A O 1
ATOM 768 N N . ALA A 1 98 ? 13.298 -33.805 -12.461 1.00 80.50 98 ALA A N 1
ATOM 769 C CA . ALA A 1 98 ? 14.038 -34.751 -11.634 1.00 80.50 98 ALA A CA 1
ATOM 770 C C . ALA A 1 98 ? 13.557 -36.190 -11.874 1.00 80.50 98 ALA A C 1
ATOM 772 O O . ALA A 1 98 ? 14.373 -37.062 -12.174 1.00 80.50 98 ALA A O 1
ATOM 773 N N . ASN A 1 99 ? 12.240 -36.427 -11.849 1.00 79.56 99 ASN A N 1
ATOM 774 C CA . ASN A 1 99 ? 11.641 -37.738 -12.117 1.00 79.56 99 ASN A CA 1
ATOM 775 C C . ASN A 1 99 ? 11.972 -38.248 -13.525 1.00 79.56 99 ASN A C 1
ATOM 777 O O . ASN A 1 99 ? 12.283 -39.426 -13.698 1.00 79.56 99 ASN A O 1
ATOM 781 N N . ARG A 1 100 ? 11.973 -37.366 -14.532 1.00 81.19 100 ARG A N 1
ATOM 782 C CA . ARG A 1 100 ? 12.378 -37.708 -15.904 1.00 81.19 100 ARG A CA 1
ATOM 783 C C . ARG A 1 100 ? 13.841 -38.158 -15.979 1.00 81.19 100 ARG A C 1
ATOM 785 O O . ARG A 1 100 ? 14.163 -39.043 -16.767 1.00 81.19 100 ARG A O 1
ATOM 792 N N . ASN A 1 101 ? 14.705 -37.585 -15.143 1.00 74.94 101 ASN A N 1
ATOM 793 C CA . ASN A 1 101 ? 16.139 -37.868 -15.112 1.00 74.94 101 ASN A CA 1
ATOM 794 C C . ASN A 1 101 ? 16.537 -38.940 -14.077 1.00 74.94 101 ASN A C 1
ATOM 796 O O . ASN A 1 101 ? 17.710 -39.310 -14.011 1.00 74.94 101 ASN A O 1
ATOM 800 N N . THR A 1 102 ? 15.582 -39.506 -13.320 1.00 62.66 102 THR A N 1
ATOM 801 C CA . THR A 1 102 ? 15.811 -40.548 -12.295 1.00 62.66 102 THR A CA 1
ATOM 802 C C . THR A 1 102 ? 16.055 -41.931 -12.924 1.00 62.66 102 THR A C 1
ATOM 804 O O . THR A 1 102 ? 15.412 -42.925 -12.604 1.00 62.66 102 THR A O 1
ATOM 807 N N . SER A 1 103 ? 16.999 -41.998 -13.864 1.00 57.50 103 SER A N 1
ATOM 808 C CA . SER A 1 103 ? 17.671 -43.232 -14.290 1.00 57.50 103 SER A CA 1
ATOM 809 C C . SER A 1 103 ? 19.161 -43.237 -13.924 1.00 57.50 103 SER A C 1
ATOM 811 O O . SER A 1 103 ? 19.822 -44.247 -14.152 1.00 57.50 103 SER A O 1
ATOM 813 N N . ARG A 1 104 ? 19.712 -42.147 -13.363 1.00 56.75 104 ARG A N 1
ATOM 814 C CA . ARG A 1 104 ? 21.089 -42.098 -12.846 1.00 56.75 104 ARG A CA 1
ATOM 815 C C . ARG A 1 104 ? 21.182 -41.208 -11.599 1.00 56.75 104 ARG A C 1
ATOM 817 O O . ARG A 1 104 ? 20.890 -40.023 -11.664 1.00 56.75 104 ARG A O 1
ATOM 824 N N . ASP A 1 105 ? 21.590 -41.848 -10.509 1.00 52.34 105 ASP A N 1
ATOM 825 C CA . ASP A 1 105 ? 22.148 -41.337 -9.252 1.00 52.34 105 ASP A CA 1
ATOM 826 C C . ASP A 1 105 ? 21.318 -40.397 -8.353 1.00 52.34 105 ASP A C 1
ATOM 828 O O . ASP A 1 105 ? 21.104 -39.211 -8.587 1.00 52.34 105 ASP A O 1
ATOM 832 N N . MET A 1 106 ? 20.919 -40.994 -7.227 1.00 65.12 106 MET A N 1
ATOM 833 C CA . MET A 1 106 ? 20.287 -40.413 -6.050 1.00 65.12 106 MET A CA 1
ATOM 834 C C . MET A 1 106 ? 21.359 -39.858 -5.105 1.00 65.12 106 MET A C 1
ATOM 836 O O . MET A 1 106 ? 21.981 -40.636 -4.391 1.00 65.12 106 MET A O 1
ATOM 840 N N . SER A 1 107 ? 21.531 -38.535 -5.065 1.00 54.22 107 SER A N 1
ATOM 841 C CA . SER A 1 107 ? 21.790 -37.752 -3.841 1.00 54.22 107 SER A CA 1
ATOM 842 C C . SER A 1 107 ? 22.240 -36.341 -4.213 1.00 54.22 107 SER A C 1
ATOM 844 O O . SER A 1 107 ? 23.423 -36.075 -4.431 1.00 54.22 107 SER A O 1
ATOM 846 N N . THR A 1 108 ? 21.315 -35.392 -4.239 1.00 52.56 108 THR A N 1
ATOM 847 C CA . THR A 1 108 ? 21.676 -33.990 -4.027 1.00 52.56 108 THR A CA 1
ATOM 848 C C . THR A 1 108 ? 20.545 -33.359 -3.243 1.00 52.56 108 THR A C 1
ATOM 850 O O . THR A 1 108 ? 19.429 -33.220 -3.732 1.00 52.56 108 THR A O 1
ATOM 853 N N . SER A 1 109 ? 20.814 -33.064 -1.975 1.00 48.09 109 SER A N 1
ATOM 854 C CA . SER A 1 109 ? 19.925 -32.301 -1.111 1.00 48.09 109 SER A CA 1
ATOM 855 C C . SER A 1 109 ? 19.720 -30.924 -1.732 1.00 48.09 109 SER A C 1
ATOM 857 O O . SER A 1 109 ? 20.618 -30.083 -1.681 1.00 48.09 109 SER A O 1
ATOM 859 N N . THR A 1 110 ? 18.559 -30.711 -2.346 1.00 56.00 110 THR A N 1
ATOM 860 C CA . THR A 1 110 ? 18.133 -29.422 -2.884 1.00 56.00 110 THR A CA 1
ATOM 861 C C . THR A 1 110 ? 18.027 -28.447 -1.714 1.00 56.00 110 THR A C 1
ATOM 863 O O . THR A 1 110 ? 17.043 -28.460 -0.975 1.00 56.00 110 THR A O 1
ATOM 866 N N . SER A 1 111 ? 19.059 -27.631 -1.481 1.00 53.41 111 SER A N 1
ATOM 867 C CA . SER A 1 111 ? 18.900 -26.479 -0.601 1.00 53.41 111 SER A CA 1
ATOM 868 C C . SER A 1 111 ? 17.864 -25.576 -1.265 1.00 53.41 111 SER A C 1
ATOM 870 O O . SER A 1 111 ? 18.004 -25.200 -2.429 1.00 53.41 111 SER A O 1
ATOM 872 N N . ALA A 1 112 ? 16.760 -25.310 -0.570 1.00 63.16 112 ALA A N 1
ATOM 873 C CA . ALA A 1 112 ? 15.728 -24.428 -1.089 1.00 63.16 112 ALA A CA 1
ATOM 874 C C . ALA A 1 112 ? 16.344 -23.033 -1.269 1.00 63.16 112 ALA A C 1
ATOM 876 O O . ALA A 1 112 ? 16.603 -22.330 -0.291 1.00 63.16 112 ALA A O 1
ATOM 877 N N . SER A 1 113 ? 16.645 -22.654 -2.511 1.00 69.75 113 SER A N 1
ATOM 878 C CA . SER A 1 113 ? 17.170 -21.331 -2.831 1.00 69.75 113 SER A CA 1
ATOM 879 C C . SER A 1 113 ? 16.100 -20.288 -2.521 1.00 69.75 113 SER A C 1
ATOM 881 O O . SER A 1 113 ? 15.003 -20.335 -3.083 1.00 69.75 113 SER A O 1
ATOM 883 N N . LEU A 1 114 ? 16.409 -19.347 -1.630 1.00 81.88 114 LEU A N 1
ATOM 884 C CA . LEU A 1 114 ? 15.511 -18.248 -1.293 1.00 81.88 114 LEU A CA 1
ATOM 885 C C . LEU A 1 114 ? 15.375 -17.315 -2.507 1.00 81.88 114 LEU A C 1
ATOM 887 O O . LEU A 1 114 ? 16.346 -16.664 -2.895 1.00 81.88 114 LEU A O 1
ATOM 891 N N . SER A 1 115 ? 14.186 -17.248 -3.107 1.00 88.06 115 SER A N 1
ATOM 892 C CA . SER A 1 115 ? 13.935 -16.362 -4.254 1.00 88.06 115 SER A CA 1
ATOM 893 C C . SER A 1 115 ? 13.736 -14.931 -3.763 1.00 88.06 115 SER A C 1
ATOM 895 O O . SER A 1 115 ? 13.010 -14.709 -2.796 1.00 88.06 115 SER A O 1
ATOM 897 N N . THR A 1 116 ? 14.401 -13.955 -4.379 1.00 90.38 116 THR A N 1
ATOM 898 C CA . THR A 1 116 ? 14.267 -12.542 -3.992 1.00 90.38 116 THR A CA 1
ATOM 899 C C . THR A 1 116 ? 13.373 -11.820 -4.991 1.00 90.38 116 THR A C 1
ATOM 901 O O . THR A 1 116 ? 13.630 -11.903 -6.185 1.00 90.38 116 THR A O 1
ATOM 904 N N . TYR A 1 117 ? 12.364 -11.110 -4.488 1.00 91.56 117 TYR A N 1
ATOM 905 C CA . TYR A 1 117 ? 11.410 -10.319 -5.263 1.00 91.56 117 TYR A CA 1
ATOM 906 C C . TYR A 1 117 ? 11.484 -8.855 -4.851 1.00 91.56 117 TYR A C 1
ATOM 908 O O . TYR A 1 117 ? 11.594 -8.551 -3.659 1.00 91.56 117 TYR A O 1
ATOM 916 N N . ARG A 1 118 ? 11.393 -7.942 -5.812 1.00 92.44 118 ARG A N 1
ATOM 917 C CA . ARG A 1 118 ? 11.380 -6.502 -5.563 1.00 92.44 118 ARG A CA 1
ATOM 918 C C . ARG A 1 118 ? 9.982 -5.918 -5.756 1.00 92.44 118 ARG A C 1
ATOM 920 O O . ARG A 1 118 ? 9.331 -6.189 -6.760 1.00 92.44 118 ARG A O 1
ATOM 927 N N . VAL A 1 119 ? 9.549 -5.102 -4.798 1.00 92.56 119 VAL A N 1
ATOM 928 C CA . VAL A 1 119 ? 8.252 -4.416 -4.803 1.00 92.56 119 VAL A CA 1
ATOM 929 C C . VAL A 1 119 ? 8.479 -2.922 -4.589 1.00 92.56 119 VAL A C 1
ATOM 931 O O . VAL A 1 119 ? 8.942 -2.515 -3.522 1.00 92.56 119 VAL A O 1
ATOM 934 N N . ASP A 1 120 ? 8.138 -2.100 -5.573 1.00 92.81 120 ASP A N 1
ATOM 935 C CA . ASP A 1 120 ? 8.211 -0.644 -5.432 1.00 92.81 120 ASP A CA 1
ATOM 936 C C . ASP A 1 120 ? 6.792 -0.080 -5.219 1.00 92.81 120 ASP A C 1
ATOM 938 O O . ASP A 1 120 ? 5.864 -0.371 -5.974 1.00 92.81 120 ASP A O 1
ATOM 942 N N . TYR A 1 121 ? 6.615 0.722 -4.169 1.00 91.81 121 TYR A N 1
ATOM 943 C CA . TYR A 1 121 ? 5.363 1.390 -3.815 1.00 91.81 121 TYR A CA 1
ATOM 944 C C . TYR A 1 121 ? 5.430 2.863 -4.233 1.00 91.81 121 TYR A C 1
ATOM 946 O O . TYR A 1 121 ? 5.981 3.697 -3.508 1.00 91.81 121 TYR A O 1
ATOM 954 N N . LEU A 1 122 ? 4.859 3.181 -5.395 1.00 91.44 122 LEU A N 1
ATOM 955 C CA . LEU A 1 122 ? 4.754 4.536 -5.937 1.00 91.44 122 LEU A CA 1
ATOM 956 C C . LEU A 1 122 ? 3.417 5.156 -5.519 1.00 91.44 122 LEU A C 1
ATOM 958 O O . LEU A 1 122 ? 2.434 5.167 -6.259 1.00 91.44 122 LEU A O 1
ATOM 962 N N . MET A 1 123 ? 3.360 5.612 -4.270 1.00 86.12 123 MET A N 1
ATOM 963 C CA . MET A 1 123 ? 2.175 6.236 -3.682 1.00 86.12 123 MET A CA 1
ATOM 964 C C . MET A 1 123 ? 2.553 7.144 -2.510 1.00 86.12 123 MET A C 1
ATOM 966 O O . MET A 1 123 ? 3.688 7.124 -2.028 1.00 86.12 123 MET A O 1
ATOM 970 N N . GLY A 1 124 ? 1.577 7.896 -2.001 1.00 79.00 124 GLY A N 1
ATOM 971 C CA . GLY A 1 124 ? 1.751 8.728 -0.815 1.00 79.00 124 GLY A CA 1
ATOM 972 C C . GLY A 1 124 ? 2.162 7.916 0.419 1.00 79.00 124 GLY A C 1
ATOM 973 O O . GLY A 1 124 ? 1.606 6.861 0.723 1.00 79.00 124 GLY A O 1
ATOM 974 N N . CYS A 1 125 ? 3.118 8.436 1.186 1.00 72.69 125 CYS A N 1
ATOM 975 C CA . CYS A 1 125 ? 3.718 7.710 2.307 1.00 72.69 125 CYS A CA 1
ATOM 976 C C . CYS A 1 125 ? 2.793 7.356 3.467 1.00 72.69 125 CYS A C 1
ATOM 978 O O . CYS A 1 125 ? 3.072 6.420 4.212 1.00 72.69 125 CYS A O 1
ATOM 980 N N . HIS A 1 126 ? 1.708 8.102 3.649 1.00 71.56 126 HIS A N 1
ATOM 981 C CA . HIS A 1 126 ? 0.725 7.811 4.692 1.00 71.56 126 HIS A CA 1
ATOM 982 C C . HIS A 1 126 ? -0.263 6.708 4.284 1.00 71.56 126 HIS A C 1
ATOM 984 O O . HIS A 1 126 ? -1.002 6.219 5.135 1.00 71.56 126 HIS A O 1
ATOM 990 N N . SER A 1 127 ? -0.221 6.285 3.018 1.00 67.38 127 SER A N 1
ATOM 991 C CA . SER A 1 127 ? -1.009 5.184 2.457 1.00 67.38 127 SER A CA 1
ATOM 992 C C . SER A 1 127 ? -0.154 3.952 2.134 1.00 67.38 127 SER A C 1
ATOM 994 O O . SER A 1 127 ? -0.692 2.942 1.678 1.00 67.38 127 SER A O 1
ATOM 996 N N . ALA A 1 128 ? 1.163 4.017 2.382 1.00 67.94 128 ALA A N 1
ATOM 997 C CA . ALA A 1 128 ? 2.106 2.959 2.041 1.00 67.94 128 ALA A CA 1
ATOM 998 C C . ALA A 1 128 ? 1.774 1.638 2.771 1.00 67.94 128 ALA A C 1
ATOM 1000 O O . ALA A 1 128 ? 1.512 1.649 3.981 1.00 67.94 128 ALA A O 1
ATOM 1001 N N . PRO A 1 129 ? 1.801 0.483 2.080 1.00 68.19 129 PRO A N 1
ATOM 1002 C CA . PRO A 1 129 ? 1.383 -0.781 2.664 1.00 68.19 129 PRO A CA 1
ATOM 1003 C C . PRO A 1 129 ? 2.248 -1.284 3.804 1.00 68.19 129 PRO A C 1
ATOM 1005 O O . PRO A 1 129 ? 3.475 -1.221 3.779 1.00 68.19 129 PRO A O 1
ATOM 1008 N N . LEU A 1 130 ? 1.580 -1.868 4.800 1.00 65.88 130 LEU A N 1
ATOM 1009 C CA . LEU A 1 130 ? 2.235 -2.529 5.919 1.00 65.88 130 LEU A CA 1
ATOM 1010 C C . LEU A 1 130 ? 3.040 -3.733 5.408 1.00 65.88 130 LEU A C 1
ATOM 1012 O O . LEU A 1 130 ? 2.482 -4.737 4.952 1.00 65.88 130 LEU A O 1
ATOM 1016 N N . LEU A 1 131 ? 4.364 -3.644 5.551 1.00 74.38 131 LEU A N 1
ATOM 1017 C CA . LEU A 1 131 ? 5.338 -4.672 5.163 1.00 74.38 131 LEU A CA 1
ATOM 1018 C C . LEU A 1 131 ? 5.130 -6.023 5.869 1.00 74.38 131 LEU A C 1
ATOM 1020 O O . LEU A 1 131 ? 5.636 -7.042 5.409 1.00 74.38 131 LEU A O 1
ATOM 1024 N N . SER A 1 132 ? 4.342 -6.056 6.949 1.00 72.50 132 SER A N 1
ATOM 1025 C CA . SER A 1 132 ? 4.007 -7.270 7.705 1.00 72.50 132 SER A CA 1
ATOM 1026 C C . SER A 1 132 ? 3.284 -8.340 6.883 1.00 72.50 132 SER A C 1
ATOM 1028 O O . SER A 1 132 ? 3.216 -9.492 7.304 1.00 72.50 132 SER A O 1
ATOM 1030 N N . HIS A 1 133 ? 2.719 -7.979 5.730 1.00 81.62 133 HIS A N 1
ATOM 1031 C CA . HIS A 1 133 ? 2.039 -8.917 4.837 1.00 81.62 133 HIS A CA 1
ATOM 1032 C C . HIS A 1 133 ? 2.937 -9.487 3.729 1.00 81.62 133 HIS A C 1
ATOM 1034 O O . HIS A 1 133 ? 2.458 -10.299 2.951 1.00 81.62 133 HIS A O 1
ATOM 1040 N N . LEU A 1 134 ? 4.228 -9.135 3.684 1.00 86.38 134 LEU A N 1
ATOM 1041 C CA . LEU A 1 134 ? 5.211 -9.663 2.726 1.00 86.38 134 LEU A CA 1
ATOM 1042 C C . LEU A 1 134 ? 6.196 -10.643 3.393 1.00 86.38 134 LEU A C 1
ATOM 1044 O O . LEU A 1 134 ? 7.416 -10.494 3.306 1.00 86.38 134 LEU A O 1
ATOM 1048 N N . HIS A 1 135 ? 5.679 -11.652 4.098 1.00 85.31 135 HIS A N 1
ATOM 1049 C CA . HIS A 1 135 ? 6.502 -12.654 4.784 1.00 85.31 135 HIS A CA 1
ATOM 1050 C C . HIS A 1 135 ? 6.182 -14.070 4.301 1.00 85.31 135 HIS A C 1
ATOM 1052 O O . HIS A 1 135 ? 5.072 -14.563 4.485 1.00 85.31 135 HIS A O 1
ATOM 1058 N N . MET A 1 136 ? 7.177 -14.742 3.715 1.00 85.94 136 MET A N 1
ATOM 1059 C CA . MET A 1 136 ? 7.080 -16.119 3.222 1.00 85.94 136 MET A CA 1
ATOM 1060 C C . MET A 1 136 ? 8.388 -16.874 3.484 1.00 85.94 136 MET A C 1
ATOM 1062 O O . MET A 1 136 ? 9.462 -16.286 3.466 1.00 85.94 136 MET A O 1
ATOM 1066 N N . GLN A 1 137 ? 8.317 -18.188 3.718 1.00 81.81 137 GLN A N 1
ATOM 1067 C CA . GLN A 1 137 ? 9.500 -18.994 4.073 1.00 81.81 137 GLN A CA 1
ATOM 1068 C C . GLN A 1 137 ? 10.524 -19.128 2.931 1.00 81.81 137 GLN A C 1
ATOM 1070 O O . GLN A 1 137 ? 11.717 -19.224 3.194 1.00 81.81 137 GLN A O 1
ATOM 1075 N N . HIS A 1 138 ? 10.067 -19.127 1.675 1.00 84.44 138 HIS A N 1
ATOM 1076 C CA . HIS A 1 138 ? 10.895 -19.403 0.489 1.00 84.44 138 HIS A CA 1
ATOM 1077 C C . HIS A 1 138 ? 11.061 -18.186 -0.436 1.00 84.44 138 HIS A C 1
ATOM 1079 O O . HIS A 1 138 ? 11.588 -18.315 -1.541 1.00 84.44 138 HIS A O 1
ATOM 1085 N N . ALA A 1 139 ? 10.629 -17.006 0.017 1.00 89.31 139 ALA A N 1
ATOM 1086 C CA . ALA A 1 139 ? 10.745 -15.759 -0.723 1.00 89.31 139 ALA A CA 1
ATOM 1087 C C . ALA A 1 139 ? 11.203 -14.620 0.191 1.00 89.31 139 ALA A C 1
ATOM 1089 O O . ALA A 1 139 ? 10.719 -14.475 1.313 1.00 89.31 139 ALA A O 1
ATOM 1090 N N . ARG A 1 140 ? 12.111 -13.785 -0.309 1.00 91.38 140 ARG A N 1
ATOM 1091 C CA . ARG A 1 140 ? 12.525 -12.530 0.318 1.00 91.38 140 ARG A CA 1
ATOM 1092 C C . ARG A 1 140 ? 11.986 -11.370 -0.500 1.00 91.38 140 ARG A C 1
ATOM 1094 O O . ARG A 1 140 ? 12.240 -11.309 -1.694 1.00 91.38 140 ARG A O 1
ATOM 1101 N N . PHE A 1 141 ? 11.332 -10.419 0.152 1.00 91.12 141 PHE A N 1
ATOM 1102 C CA . PHE A 1 141 ? 10.857 -9.203 -0.500 1.00 91.12 141 PHE A CA 1
ATOM 1103 C C . PHE A 1 141 ? 11.793 -8.032 -0.185 1.00 91.12 141 PHE A C 1
ATOM 1105 O O . PHE A 1 141 ? 12.109 -7.777 0.979 1.00 91.12 141 PHE A O 1
ATOM 1112 N N . ILE A 1 142 ? 12.253 -7.334 -1.220 1.00 91.50 142 ILE A N 1
ATOM 1113 C CA . ILE A 1 142 ? 12.943 -6.046 -1.122 1.00 91.50 142 ILE A CA 1
ATOM 1114 C C . ILE A 1 142 ? 11.932 -4.985 -1.517 1.00 91.50 142 ILE A C 1
ATOM 1116 O O . ILE A 1 142 ? 11.383 -5.034 -2.612 1.00 91.50 142 ILE A O 1
ATOM 1120 N N . THR A 1 143 ? 11.673 -4.043 -0.619 1.00 90.81 143 THR A N 1
ATOM 1121 C CA . THR A 1 143 ? 10.648 -3.025 -0.831 1.00 90.81 143 THR A CA 1
ATOM 1122 C C . THR A 1 143 ? 11.272 -1.647 -0.940 1.00 90.81 143 THR A C 1
ATOM 1124 O O . THR A 1 143 ? 12.219 -1.335 -0.214 1.00 90.81 143 THR A O 1
ATOM 1127 N N . LYS A 1 144 ? 10.742 -0.824 -1.845 1.00 89.62 144 LYS A N 1
ATOM 1128 C CA . LYS A 1 144 ? 11.072 0.599 -1.945 1.00 89.62 144 LYS A CA 1
ATOM 1129 C C . LYS A 1 144 ? 9.797 1.419 -1.798 1.00 89.62 144 LYS A C 1
ATOM 1131 O O . LYS A 1 144 ? 8.797 1.130 -2.444 1.00 89.62 144 LYS A O 1
ATOM 1136 N N . THR A 1 145 ? 9.842 2.446 -0.963 1.00 90.69 145 THR A N 1
ATOM 1137 C CA . THR A 1 145 ? 8.791 3.463 -0.829 1.00 90.69 145 THR A CA 1
ATOM 1138 C C . THR A 1 145 ? 9.374 4.818 -1.202 1.00 90.69 145 THR A C 1
ATOM 1140 O O . THR A 1 145 ? 10.575 5.025 -1.029 1.00 90.69 145 THR A O 1
ATOM 1143 N N . LEU A 1 146 ? 8.533 5.735 -1.675 1.00 90.56 146 LEU A N 1
ATOM 1144 C CA . LEU A 1 146 ? 8.943 7.112 -1.958 1.00 90.56 146 LEU A CA 1
ATOM 1145 C C . LEU A 1 146 ? 9.411 7.826 -0.683 1.00 90.56 146 LEU A C 1
ATOM 1147 O O . LEU A 1 146 ? 8.824 7.634 0.383 1.00 90.56 146 LEU A O 1
ATOM 1151 N N . ASP A 1 147 ? 10.445 8.664 -0.780 1.00 88.62 147 ASP A N 1
ATOM 1152 C CA . ASP A 1 147 ? 10.861 9.507 0.340 1.00 88.62 147 ASP A CA 1
ATOM 1153 C C . ASP A 1 147 ? 9.839 10.620 0.638 1.00 88.62 147 ASP A C 1
ATOM 1155 O O . ASP A 1 147 ? 9.276 11.309 -0.222 1.00 88.62 147 ASP A O 1
ATOM 1159 N N . CYS A 1 148 ? 9.609 10.774 1.929 1.00 84.19 148 CYS A N 1
ATOM 1160 C CA . CYS A 1 148 ? 8.692 11.699 2.585 1.00 84.19 148 CYS A CA 1
ATOM 1161 C C . CYS A 1 148 ? 9.086 11.885 4.053 1.00 84.19 148 CYS A C 1
ATOM 1163 O O . CYS A 1 148 ? 8.254 12.271 4.884 1.00 84.19 148 CYS A O 1
ATOM 1165 N N . SER A 1 149 ? 10.331 11.534 4.381 1.00 86.81 149 SER A N 1
ATOM 1166 C CA . SER A 1 149 ? 10.893 11.619 5.715 1.00 86.81 149 SER A CA 1
ATOM 1167 C C . SER A 1 149 ? 10.730 13.033 6.285 1.00 86.81 149 SER A C 1
ATOM 1169 O O . SER A 1 149 ? 10.719 14.017 5.535 1.00 86.81 149 SER A O 1
ATOM 1171 N N . PRO A 1 150 ? 10.649 13.181 7.620 1.00 84.31 150 PRO A N 1
ATOM 1172 C CA . PRO A 1 150 ? 10.625 14.499 8.245 1.00 84.31 150 PRO A CA 1
ATOM 1173 C C . PRO A 1 150 ? 11.822 15.364 7.835 1.00 84.31 150 PRO A C 1
ATOM 1175 O O . PRO A 1 150 ? 11.668 16.569 7.680 1.00 84.31 150 PRO A O 1
ATOM 1178 N N . SER A 1 151 ? 12.991 14.755 7.602 1.00 85.88 151 SER A N 1
ATOM 1179 C CA . SER A 1 151 ? 14.172 15.436 7.063 1.00 85.88 151 SER A CA 1
ATOM 1180 C C . SER A 1 151 ? 13.893 16.085 5.712 1.00 85.88 151 SER A C 1
ATOM 1182 O O . SER A 1 151 ? 14.185 17.268 5.554 1.00 85.88 151 SER A O 1
ATOM 1184 N N . CYS A 1 152 ? 13.274 15.356 4.780 1.00 86.94 152 CYS A N 1
ATOM 1185 C CA . CYS A 1 152 ? 12.911 15.905 3.479 1.00 86.94 152 CYS A CA 1
ATOM 1186 C C . CYS A 1 152 ? 11.884 17.040 3.625 1.00 86.94 152 CYS A C 1
ATOM 1188 O O . CYS A 1 152 ? 12.128 18.162 3.192 1.00 86.94 152 CYS A O 1
ATOM 1190 N N . ARG A 1 153 ? 10.793 16.793 4.363 1.00 83.56 153 ARG A N 1
ATOM 1191 C CA . ARG A 1 153 ? 9.701 17.767 4.558 1.00 83.56 153 ARG A CA 1
ATOM 1192 C C . ARG A 1 153 ? 10.103 19.013 5.348 1.00 83.56 153 ARG A C 1
ATOM 1194 O O . ARG A 1 153 ? 9.454 20.047 5.235 1.00 83.56 153 ARG A O 1
ATOM 1201 N N . SER A 1 154 ? 11.140 18.924 6.179 1.00 85.25 154 SER A N 1
ATOM 1202 C CA . SER A 1 154 ? 11.628 20.063 6.963 1.00 85.25 154 SER A CA 1
ATOM 1203 C C . SER A 1 154 ? 12.355 21.108 6.118 1.00 85.25 154 SER A C 1
ATOM 1205 O O . SER A 1 154 ? 12.489 22.250 6.556 1.00 85.25 154 SER A O 1
ATOM 1207 N N . ASN A 1 155 ? 12.821 20.731 4.923 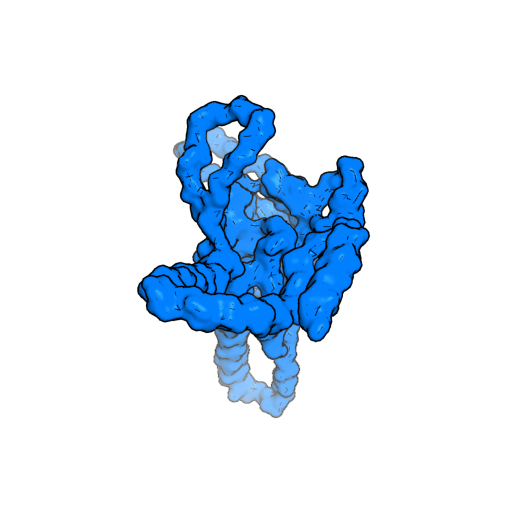1.00 85.62 155 ASN A N 1
ATOM 1208 C CA . ASN A 1 155 ? 13.564 21.617 4.048 1.00 85.62 155 ASN A CA 1
ATOM 1209 C C . ASN A 1 155 ? 12.700 22.058 2.851 1.00 85.62 155 ASN A C 1
ATOM 1211 O O . ASN A 1 155 ? 12.575 21.304 1.890 1.00 85.62 155 ASN A O 1
ATOM 1215 N N . PRO A 1 156 ? 12.177 23.299 2.837 1.00 82.69 156 PRO A N 1
ATOM 1216 C CA . PRO A 1 156 ? 11.323 23.787 1.751 1.00 82.69 156 PRO A CA 1
ATOM 1217 C C . PRO A 1 156 ? 12.053 23.947 0.409 1.00 82.69 156 PRO A C 1
ATOM 1219 O O . PRO A 1 156 ? 11.409 24.167 -0.610 1.00 82.69 156 PRO A O 1
ATOM 1222 N N . SER A 1 157 ? 13.389 23.859 0.389 1.00 85.06 157 SER A N 1
ATOM 1223 C CA . SER A 1 157 ? 14.177 23.881 -0.852 1.00 85.06 157 SER A CA 1
ATOM 1224 C C . SER A 1 157 ? 14.301 22.510 -1.527 1.00 85.06 157 SER A C 1
ATOM 1226 O O . SER A 1 157 ? 14.813 22.427 -2.641 1.00 85.06 157 SER A O 1
ATOM 1228 N N . VAL A 1 158 ? 13.849 21.438 -0.868 1.00 85.75 158 VAL A N 1
ATOM 1229 C CA . VAL A 1 158 ? 13.901 20.070 -1.391 1.00 85.75 158 VAL A CA 1
ATOM 1230 C C . VAL A 1 158 ? 12.493 19.631 -1.765 1.00 85.75 158 VAL A C 1
ATOM 1232 O O . VAL A 1 158 ? 11.591 19.644 -0.935 1.00 85.75 158 VAL A O 1
ATOM 1235 N N . ASN A 1 159 ? 12.316 19.210 -3.017 1.00 87.31 159 ASN A N 1
ATOM 1236 C CA . ASN A 1 159 ? 11.080 18.580 -3.465 1.00 87.31 159 ASN A CA 1
ATOM 1237 C C . ASN A 1 159 ? 11.174 17.065 -3.222 1.00 87.31 159 ASN A C 1
ATOM 1239 O O . ASN A 1 159 ? 12.017 16.395 -3.829 1.00 87.31 159 ASN A O 1
ATOM 1243 N N . CYS A 1 160 ? 10.364 16.538 -2.303 1.00 89.81 160 CYS A N 1
ATOM 1244 C CA . CYS A 1 160 ? 10.428 15.137 -1.892 1.00 89.81 160 CYS A CA 1
ATOM 1245 C C . CYS A 1 160 ? 9.995 14.192 -3.017 1.00 89.81 160 CYS A C 1
ATOM 1247 O O . CYS A 1 160 ? 9.178 14.553 -3.859 1.00 89.81 160 CYS A O 1
ATOM 1249 N N . GLU A 1 161 ? 10.510 12.958 -3.026 1.00 91.75 161 GLU A N 1
ATOM 1250 C CA . GLU A 1 161 ? 10.163 11.970 -4.061 1.00 91.75 161 GLU A CA 1
ATOM 1251 C C . GLU A 1 161 ? 8.648 11.757 -4.171 1.00 91.75 161 GLU A C 1
ATOM 1253 O O . GLU A 1 161 ? 8.117 11.698 -5.275 1.00 91.75 161 GLU A O 1
ATOM 1258 N N . SER A 1 162 ? 7.953 11.695 -3.031 1.00 89.88 162 SER A N 1
ATOM 1259 C CA . SER A 1 162 ? 6.489 11.585 -2.995 1.00 89.88 162 SER A CA 1
ATOM 1260 C C . SER A 1 162 ? 5.782 12.756 -3.683 1.00 89.88 162 SER A C 1
ATOM 1262 O O . SER A 1 162 ? 4.891 12.524 -4.496 1.00 89.88 162 SER A O 1
ATOM 1264 N N . ASP A 1 163 ? 6.197 13.993 -3.415 1.00 89.31 163 ASP A N 1
ATOM 1265 C CA . ASP A 1 163 ? 5.590 15.195 -4.000 1.00 89.31 163 ASP A CA 1
ATOM 1266 C C . ASP A 1 163 ? 5.902 15.306 -5.503 1.00 89.31 163 ASP A C 1
ATOM 1268 O O . ASP A 1 163 ? 5.021 15.613 -6.306 1.00 89.31 163 ASP A O 1
ATOM 1272 N N . ARG A 1 164 ? 7.132 14.963 -5.906 1.00 91.56 164 ARG A N 1
ATOM 1273 C CA . ARG A 1 164 ? 7.541 14.887 -7.317 1.00 91.56 164 ARG A CA 1
ATOM 1274 C C . ARG A 1 164 ? 6.714 13.871 -8.098 1.00 91.56 164 ARG A C 1
ATOM 1276 O O . ARG A 1 164 ? 6.219 14.196 -9.171 1.00 91.56 164 ARG A O 1
ATOM 1283 N N . PHE A 1 165 ? 6.544 12.670 -7.549 1.00 92.25 165 PHE A N 1
ATOM 1284 C CA . PHE A 1 165 ? 5.725 11.623 -8.155 1.00 92.25 165 PHE A CA 1
ATOM 1285 C C .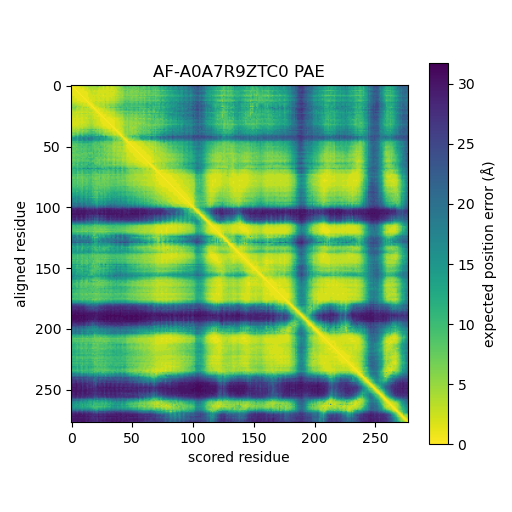 PHE A 1 165 ? 4.246 12.018 -8.244 1.00 92.25 165 PHE A C 1
ATOM 1287 O O . PHE A 1 165 ? 3.595 11.730 -9.241 1.00 92.25 165 PHE A O 1
ATOM 1294 N N . HIS A 1 166 ? 3.708 12.688 -7.221 1.00 88.81 166 HIS A N 1
ATOM 1295 C CA . HIS A 1 166 ? 2.329 13.176 -7.255 1.00 88.81 166 HIS A CA 1
ATOM 1296 C C . HIS A 1 166 ? 2.106 14.262 -8.315 1.00 88.81 166 HIS A C 1
ATOM 1298 O O . HIS A 1 166 ? 1.000 14.346 -8.844 1.00 88.81 166 HIS A O 1
ATOM 1304 N N . HIS A 1 167 ? 3.119 15.083 -8.601 1.00 90.00 167 HIS A N 1
ATOM 1305 C CA . HIS A 1 167 ? 3.024 16.161 -9.583 1.00 90.00 167 HIS A CA 1
ATOM 1306 C C . HIS A 1 167 ? 3.181 15.672 -11.028 1.00 90.00 167 HIS A C 1
ATOM 1308 O O . HIS A 1 167 ? 2.419 16.094 -11.891 1.00 90.00 167 HIS A O 1
ATOM 1314 N N . ASP A 1 168 ? 4.156 14.796 -11.282 1.00 92.38 168 ASP A N 1
ATOM 1315 C CA . ASP A 1 168 ? 4.429 14.238 -12.610 1.00 92.38 168 ASP A CA 1
ATOM 1316 C C . ASP A 1 168 ? 4.876 12.766 -12.486 1.00 92.38 168 ASP A C 1
ATOM 1318 O O . ASP A 1 168 ? 6.077 12.474 -12.389 1.00 92.38 168 ASP A O 1
ATOM 1322 N N . PRO A 1 169 ? 3.923 11.814 -12.437 1.00 92.75 169 PRO A N 1
ATOM 1323 C CA . PRO A 1 169 ? 4.227 10.397 -12.239 1.00 92.75 169 PRO A CA 1
ATOM 1324 C C . PRO A 1 169 ? 4.990 9.801 -13.426 1.00 92.75 169 PRO A C 1
ATOM 1326 O O . PRO A 1 169 ? 5.860 8.950 -13.240 1.00 92.75 169 PRO A O 1
ATOM 1329 N N . THR A 1 170 ? 4.695 10.274 -14.635 1.00 92.31 170 THR A N 1
ATOM 1330 C CA . THR A 1 170 ? 5.296 9.838 -15.896 1.00 92.31 170 THR A CA 1
ATOM 1331 C C . THR A 1 170 ? 6.784 10.162 -15.910 1.00 92.31 170 THR A C 1
ATOM 1333 O O . THR A 1 170 ? 7.610 9.247 -15.970 1.00 92.31 170 THR A O 1
ATOM 1336 N N . ASN A 1 171 ? 7.149 11.440 -15.765 1.00 92.56 171 ASN A N 1
ATOM 1337 C CA . ASN A 1 171 ? 8.554 11.838 -15.744 1.00 92.56 171 ASN A CA 1
ATOM 1338 C C . ASN A 1 171 ? 9.294 11.241 -14.536 1.00 92.56 171 ASN A C 1
ATOM 1340 O O . ASN A 1 171 ? 10.438 10.800 -14.655 1.00 92.56 171 ASN A O 1
ATOM 1344 N N . PHE A 1 172 ? 8.632 11.138 -13.379 1.00 93.25 172 PHE A N 1
ATOM 1345 C CA . PHE A 1 172 ? 9.228 10.496 -12.210 1.00 93.25 172 PHE A CA 1
ATOM 1346 C C . PHE A 1 172 ? 9.618 9.034 -12.481 1.00 93.25 172 PHE A C 1
ATOM 1348 O O . PHE A 1 172 ? 10.711 8.619 -12.101 1.00 93.25 172 PHE A O 1
ATOM 1355 N N . ILE A 1 173 ? 8.766 8.253 -13.157 1.00 92.56 173 ILE A N 1
ATOM 1356 C CA . ILE A 1 173 ? 9.055 6.857 -13.531 1.00 92.56 173 ILE A CA 1
ATOM 1357 C C . ILE A 1 173 ? 10.216 6.780 -14.536 1.00 92.56 173 ILE A C 1
ATOM 1359 O O . ILE A 1 173 ? 11.079 5.908 -14.388 1.00 92.56 173 ILE A O 1
ATOM 1363 N N . HIS A 1 174 ? 10.284 7.704 -15.504 1.00 91.12 174 HIS A N 1
ATOM 1364 C CA . HIS A 1 174 ? 11.417 7.807 -16.432 1.00 91.1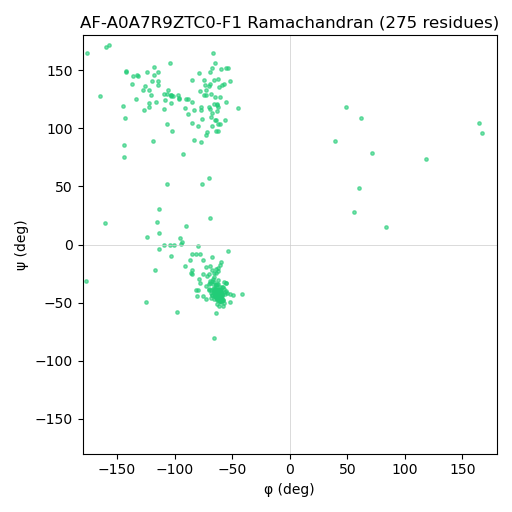2 174 HIS A CA 1
ATOM 1365 C C . HIS A 1 174 ? 12.741 7.996 -15.700 1.00 91.12 174 HIS A C 1
ATOM 1367 O O . HIS A 1 174 ? 13.692 7.252 -15.944 1.00 91.12 174 HIS A O 1
ATOM 1373 N N . GLU A 1 175 ? 12.797 8.952 -14.778 1.00 91.19 175 GLU A N 1
ATOM 1374 C CA . GLU A 1 175 ? 14.005 9.231 -14.005 1.00 91.19 175 GLU A CA 1
ATOM 1375 C C . GLU A 1 175 ? 14.347 8.097 -13.031 1.00 91.19 175 GLU A C 1
ATOM 1377 O O . GLU A 1 175 ? 15.510 7.709 -12.906 1.00 91.19 175 GLU A O 1
ATOM 1382 N N . LEU A 1 176 ? 13.340 7.532 -12.358 1.00 91.75 176 LEU A N 1
ATOM 1383 C CA . LEU A 1 176 ? 13.517 6.481 -11.358 1.00 91.75 176 LEU A CA 1
ATOM 1384 C C . LEU A 1 176 ? 14.174 5.231 -11.957 1.00 91.75 176 LEU A C 1
ATOM 1386 O O . LEU A 1 176 ? 15.087 4.655 -11.351 1.00 91.75 176 LEU A O 1
ATOM 1390 N N . TYR A 1 177 ? 13.715 4.817 -13.140 1.00 90.38 177 TYR A N 1
ATOM 1391 C CA . TYR A 1 177 ? 14.196 3.610 -13.814 1.00 90.38 177 TYR A CA 1
ATOM 1392 C C . TYR A 1 177 ? 15.209 3.881 -14.936 1.00 90.38 177 TYR A C 1
ATOM 1394 O O . TYR A 1 177 ? 15.724 2.931 -15.526 1.00 90.38 177 TYR A O 1
ATOM 1402 N N . GLY A 1 178 ? 15.547 5.150 -15.193 1.00 86.19 178 GLY A N 1
ATOM 1403 C CA . GLY A 1 178 ? 16.498 5.547 -16.232 1.00 86.19 178 GLY A CA 1
ATOM 1404 C C . GLY A 1 178 ? 16.039 5.105 -17.621 1.00 86.19 178 GLY A C 1
ATOM 1405 O O . GLY A 1 178 ? 16.790 4.454 -18.343 1.00 86.19 178 GLY A O 1
ATOM 1406 N N . ILE A 1 179 ? 14.777 5.377 -17.950 1.00 83.75 179 ILE A N 1
ATOM 1407 C CA . ILE A 1 179 ? 14.151 4.946 -19.202 1.00 83.75 179 ILE A CA 1
ATOM 1408 C C . ILE A 1 179 ? 14.628 5.852 -20.335 1.00 83.75 179 ILE A C 1
ATOM 1410 O O . ILE A 1 179 ? 14.337 7.050 -20.332 1.00 83.75 179 ILE A O 1
ATOM 1414 N N . GLN A 1 180 ? 15.303 5.275 -21.328 1.00 75.69 180 GLN A N 1
ATOM 1415 C CA . GLN A 1 180 ? 15.630 5.985 -22.562 1.00 75.69 180 GLN A CA 1
ATOM 1416 C C . GLN A 1 180 ? 14.524 5.764 -23.596 1.00 75.69 180 GLN A C 1
ATOM 1418 O O . GLN A 1 180 ? 14.265 4.638 -24.019 1.00 75.69 180 GLN A O 1
ATOM 1423 N N . GLU A 1 181 ? 13.859 6.843 -24.010 1.00 68.12 181 GLU A N 1
ATOM 1424 C CA . GLU A 1 181 ? 12.927 6.781 -25.132 1.00 68.12 181 GLU A CA 1
ATOM 1425 C C . GLU A 1 181 ? 13.705 6.728 -26.446 1.00 68.12 181 GLU A C 1
ATOM 1427 O O . GLU A 1 181 ? 14.285 7.720 -26.888 1.00 68.12 181 GLU A O 1
ATOM 1432 N N . SER A 1 182 ? 13.706 5.569 -27.098 1.00 61.00 182 SER A N 1
ATOM 1433 C CA . SER A 1 182 ? 13.997 5.508 -28.525 1.00 61.00 182 SER A CA 1
ATOM 1434 C C . SER A 1 182 ? 12.798 6.079 -29.285 1.00 61.00 182 SER A C 1
ATOM 1436 O O . SER A 1 182 ? 11.645 5.721 -29.025 1.00 61.00 182 SER A O 1
ATOM 1438 N N . SER A 1 183 ? 13.061 7.024 -30.190 1.00 57.78 183 SER A N 1
ATOM 1439 C CA . SER A 1 183 ? 12.031 7.666 -31.006 1.00 57.78 183 SER A CA 1
ATOM 1440 C C . SER A 1 183 ? 11.232 6.604 -31.758 1.00 57.78 183 SER A C 1
ATOM 1442 O O . SER A 1 183 ? 11.815 5.820 -32.506 1.00 57.78 183 SER A O 1
ATOM 1444 N N . CYS A 1 184 ? 9.908 6.574 -31.573 1.00 61.69 184 CYS A N 1
ATOM 1445 C CA . CYS A 1 184 ? 9.048 5.724 -32.388 1.00 61.69 184 CYS A CA 1
ATOM 1446 C C . CYS A 1 184 ? 9.069 6.268 -33.820 1.00 61.69 184 CYS A C 1
ATOM 1448 O O . CYS A 1 184 ? 8.443 7.290 -34.113 1.00 61.69 184 CYS A O 1
ATOM 1450 N N . GLU A 1 185 ? 9.824 5.618 -34.702 1.00 56.22 185 GLU A N 1
ATOM 1451 C CA . GLU A 1 185 ? 9.798 5.940 -36.122 1.00 56.22 185 GLU A CA 1
ATOM 1452 C C . GLU A 1 185 ? 8.408 5.603 -36.667 1.00 56.22 185 GLU A C 1
ATOM 1454 O O . GLU A 1 185 ? 7.859 4.525 -36.437 1.00 56.22 185 GLU A O 1
ATOM 1459 N N . SER A 1 186 ? 7.792 6.580 -37.326 1.00 53.16 186 SER A N 1
ATOM 1460 C CA . SER A 1 186 ? 6.527 6.377 -38.023 1.00 53.16 186 SER A CA 1
ATOM 1461 C C . SER A 1 186 ? 6.870 5.797 -39.387 1.00 53.16 186 SER A C 1
ATOM 1463 O O . SER A 1 186 ? 7.536 6.473 -40.168 1.00 53.16 186 SER A O 1
ATOM 1465 N N . GLU A 1 187 ? 6.450 4.567 -39.682 1.00 51.41 187 GLU A N 1
ATOM 1466 C CA . GLU A 1 187 ? 6.487 4.088 -41.062 1.00 51.41 187 GLU A CA 1
ATOM 1467 C C . GLU A 1 187 ? 5.525 4.962 -41.881 1.00 51.41 187 GLU A C 1
ATOM 1469 O O . GLU A 1 187 ? 4.302 4.909 -41.723 1.00 51.41 187 GLU A O 1
ATOM 1474 N N . ASP A 1 188 ? 6.095 5.839 -42.708 1.00 53.38 188 ASP A N 1
ATOM 1475 C CA . ASP A 1 188 ? 5.356 6.649 -43.668 1.00 53.38 188 ASP A CA 1
ATOM 1476 C C . ASP A 1 188 ? 4.705 5.708 -44.693 1.00 53.38 188 ASP A C 1
ATOM 1478 O O . ASP A 1 188 ? 5.331 5.261 -45.654 1.00 53.38 188 ASP A O 1
ATOM 1482 N N . GLY A 1 189 ? 3.423 5.406 -44.481 1.00 58.19 189 GLY A N 1
ATOM 1483 C CA . GLY A 1 189 ? 2.552 4.832 -45.505 1.00 58.19 189 GLY A CA 1
ATOM 1484 C C . GLY A 1 189 ? 1.983 3.450 -45.194 1.00 58.19 189 GLY A C 1
ATOM 1485 O O . GLY A 1 189 ? 2.322 2.476 -45.859 1.00 58.19 189 GLY A O 1
ATOM 1486 N N . GLY A 1 190 ? 1.012 3.380 -44.281 1.00 51.44 190 GLY A N 1
ATOM 1487 C CA . GLY A 1 190 ? 0.120 2.224 -44.183 1.00 51.44 190 GLY A CA 1
ATOM 1488 C C . GLY A 1 190 ? -0.648 2.160 -42.869 1.00 51.44 190 GLY A C 1
ATOM 1489 O O . GLY A 1 190 ? -0.076 1.791 -41.860 1.00 51.44 190 GLY A O 1
ATOM 1490 N N . ASP A 1 191 ? -1.937 2.504 -42.923 1.00 45.56 191 ASP A N 1
ATOM 1491 C CA . ASP A 1 191 ? -2.987 2.317 -41.906 1.00 45.56 191 ASP A CA 1
ATOM 1492 C C . ASP A 1 191 ? -2.686 2.759 -40.452 1.00 45.56 191 ASP A C 1
ATOM 1494 O O . ASP A 1 191 ? -1.830 2.238 -39.744 1.00 45.56 191 ASP A O 1
ATOM 1498 N N . ALA A 1 192 ? -3.470 3.714 -39.948 1.00 51.44 192 ALA A N 1
ATOM 1499 C CA . ALA A 1 192 ? -3.247 4.436 -38.689 1.00 51.44 192 ALA A CA 1
ATOM 1500 C C . ALA A 1 192 ? -3.427 3.614 -37.385 1.00 51.44 192 ALA A C 1
ATOM 1502 O O . ALA A 1 192 ? -3.692 4.197 -36.334 1.00 51.44 192 ALA A O 1
ATOM 1503 N N . SER A 1 193 ? -3.314 2.281 -37.413 1.00 52.62 193 SER A N 1
ATOM 1504 C CA . SER A 1 193 ? -3.721 1.409 -36.298 1.00 52.62 193 SER A CA 1
ATOM 1505 C C . SER A 1 193 ? -2.654 0.465 -35.730 1.00 52.62 193 SER A C 1
ATOM 1507 O O . SER A 1 193 ? -2.964 -0.304 -34.825 1.00 52.62 193 SER A O 1
ATOM 1509 N N . ALA A 1 194 ? -1.389 0.539 -36.155 1.00 47.78 194 ALA A N 1
ATOM 1510 C CA . ALA A 1 194 ? -0.324 -0.235 -35.506 1.00 47.78 194 ALA A CA 1
ATOM 1511 C C . ALA A 1 194 ? 1.008 0.527 -35.453 1.00 47.78 194 ALA A C 1
ATOM 1513 O O . ALA A 1 194 ? 1.945 0.236 -36.187 1.00 47.78 194 ALA A O 1
ATOM 1514 N N . ARG A 1 195 ? 1.115 1.508 -34.546 1.00 54.47 195 ARG A N 1
ATOM 1515 C CA . ARG A 1 195 ? 2.420 2.069 -34.163 1.00 54.47 195 ARG A CA 1
ATOM 1516 C C . ARG A 1 195 ? 3.166 1.037 -33.318 1.00 54.47 195 ARG A C 1
ATOM 1518 O O . ARG A 1 195 ? 2.921 0.930 -32.118 1.00 54.47 195 ARG A O 1
ATOM 1525 N N . THR A 1 196 ? 4.056 0.263 -33.928 1.00 55.44 196 THR A N 1
ATOM 1526 C CA . THR A 1 196 ? 4.937 -0.646 -33.188 1.00 55.44 196 THR A CA 1
ATOM 1527 C C . THR A 1 196 ? 6.147 0.136 -32.682 1.00 55.44 196 THR A C 1
ATOM 1529 O O . THR A 1 196 ? 7.153 0.267 -33.366 1.00 55.44 196 THR A O 1
ATOM 1532 N N . CYS A 1 197 ? 6.042 0.696 -31.476 1.00 61.50 197 CYS A N 1
ATOM 1533 C CA . CYS A 1 197 ? 7.202 1.268 -30.797 1.00 61.50 197 CYS A CA 1
ATOM 1534 C C . CYS A 1 197 ? 8.108 0.140 -30.267 1.00 61.50 197 CYS A C 1
ATOM 1536 O O . CYS A 1 197 ? 7.587 -0.848 -29.738 1.00 61.50 197 CYS A O 1
ATOM 1538 N N . PRO A 1 198 ? 9.442 0.284 -30.335 1.00 64.50 198 PRO A N 1
ATOM 1539 C CA . PRO A 1 198 ? 10.351 -0.643 -29.671 1.00 64.50 198 PRO A CA 1
ATOM 1540 C C . PRO A 1 198 ? 10.104 -0.673 -28.153 1.00 64.50 198 PRO A C 1
ATOM 1542 O O . PRO A 1 198 ? 9.642 0.310 -27.549 1.00 64.50 198 PRO A O 1
ATOM 1545 N N . ALA A 1 199 ? 10.403 -1.829 -27.549 1.00 65.00 199 ALA A N 1
ATOM 1546 C CA . ALA A 1 199 ? 10.369 -2.015 -26.102 1.00 65.00 199 ALA A CA 1
ATOM 1547 C C . ALA A 1 199 ? 11.304 -1.000 -25.427 1.00 65.00 199 ALA A C 1
ATOM 1549 O O . ALA A 1 199 ? 12.395 -0.726 -25.926 1.00 65.00 199 ALA A O 1
ATOM 1550 N N . LEU A 1 200 ? 10.851 -0.418 -24.315 1.00 71.12 200 LEU A N 1
ATOM 1551 C CA . LEU A 1 200 ? 11.652 0.535 -23.551 1.00 71.12 200 LEU A CA 1
ATOM 1552 C C . LEU A 1 200 ? 12.769 -0.203 -22.809 1.00 71.12 200 LEU A C 1
ATOM 1554 O O . LEU A 1 200 ? 12.513 -1.203 -22.137 1.00 71.12 200 LEU A O 1
ATOM 1558 N N . GLU A 1 201 ? 13.991 0.319 -22.892 1.00 70.44 201 GLU A N 1
ATOM 1559 C CA . GLU A 1 201 ? 15.120 -0.168 -22.103 1.00 70.44 201 GLU A CA 1
ATOM 1560 C C . GLU A 1 201 ? 15.281 0.691 -20.844 1.00 70.44 201 GLU A C 1
ATOM 1562 O O . GLU A 1 201 ? 15.369 1.921 -20.903 1.00 70.44 201 GLU A O 1
ATOM 1567 N N . ALA A 1 202 ? 15.294 0.028 -19.687 1.00 73.00 202 ALA A N 1
ATOM 1568 C CA . ALA A 1 202 ? 15.535 0.653 -18.395 1.00 73.00 202 ALA A CA 1
ATOM 1569 C C . ALA A 1 202 ? 17.009 0.490 -18.011 1.00 73.00 202 ALA A C 1
ATOM 1571 O O . ALA A 1 202 ? 17.536 -0.623 -18.003 1.00 73.00 202 ALA A O 1
ATOM 1572 N N . GLN A 1 203 ? 17.669 1.593 -17.656 1.00 73.50 203 GLN A N 1
ATOM 1573 C CA . GLN A 1 203 ? 19.054 1.564 -17.186 1.00 73.50 203 GLN A CA 1
ATOM 1574 C C . GLN A 1 203 ? 19.177 0.969 -15.773 1.00 73.50 203 GLN A C 1
ATOM 1576 O O . GLN A 1 203 ? 20.214 0.407 -15.416 1.00 73.50 203 GLN A O 1
ATOM 1581 N N . HIS A 1 204 ? 18.123 1.079 -14.959 1.00 80.44 204 HIS A N 1
ATOM 1582 C CA . HIS A 1 204 ? 18.054 0.494 -13.621 1.00 80.44 204 HIS A CA 1
ATOM 1583 C C . HIS A 1 204 ? 17.171 -0.759 -13.583 1.00 80.44 204 HIS A C 1
ATOM 1585 O O . HIS A 1 204 ? 16.257 -0.934 -14.387 1.00 80.44 204 HIS A O 1
ATOM 1591 N N . SER A 1 205 ? 17.410 -1.623 -12.591 1.00 81.88 205 SER A N 1
ATOM 1592 C CA . SER A 1 205 ? 16.595 -2.823 -12.381 1.00 81.88 205 SER A CA 1
ATOM 1593 C C . SER A 1 205 ? 15.137 -2.469 -12.076 1.00 81.88 205 SER A C 1
ATOM 1595 O O . SER A 1 205 ? 14.829 -1.835 -11.062 1.00 81.88 205 SER A O 1
ATOM 1597 N N . LEU A 1 206 ? 14.245 -2.921 -12.958 1.00 89.44 206 LEU A N 1
ATOM 1598 C CA . LEU A 1 206 ? 12.801 -2.831 -12.775 1.00 89.44 206 LEU A CA 1
ATOM 1599 C C . LEU A 1 206 ? 12.350 -3.774 -11.648 1.00 89.44 206 LEU A C 1
ATOM 1601 O O . LEU A 1 206 ? 12.838 -4.910 -11.582 1.00 89.44 206 LEU A O 1
ATOM 1605 N N . PRO A 1 207 ? 11.435 -3.337 -10.769 1.00 92.38 207 PRO A N 1
ATOM 1606 C CA . PRO A 1 207 ? 10.847 -4.212 -9.767 1.00 92.38 207 PRO A CA 1
ATOM 1607 C C . PRO A 1 207 ? 10.000 -5.322 -10.409 1.00 92.38 207 PRO A C 1
ATOM 1609 O O . PRO A 1 207 ? 9.504 -5.188 -11.525 1.00 92.38 207 PRO A O 1
ATOM 1612 N N . ASP A 1 208 ? 9.828 -6.432 -9.690 1.00 92.19 208 ASP A N 1
ATOM 1613 C CA . ASP A 1 208 ? 8.935 -7.516 -10.123 1.00 92.19 208 ASP A CA 1
ATOM 1614 C C . ASP A 1 208 ? 7.468 -7.097 -9.965 1.00 92.19 208 ASP A C 1
ATOM 1616 O O . ASP A 1 208 ? 6.625 -7.426 -10.801 1.00 92.19 208 ASP A O 1
ATOM 1620 N N . PHE A 1 209 ? 7.187 -6.326 -8.908 1.00 93.38 209 PHE A N 1
ATOM 1621 C CA . PHE A 1 209 ? 5.878 -5.756 -8.623 1.00 93.38 209 PHE A CA 1
ATOM 1622 C C . PHE A 1 209 ? 5.957 -4.243 -8.444 1.00 93.38 209 PHE A C 1
ATOM 1624 O O . PHE A 1 209 ? 6.814 -3.728 -7.723 1.00 93.38 209 PHE A O 1
ATOM 1631 N N . LEU A 1 210 ? 5.007 -3.538 -9.042 1.00 93.50 210 LEU A N 1
ATOM 1632 C CA . LEU A 1 210 ? 4.845 -2.100 -8.897 1.00 93.50 210 LEU A CA 1
ATOM 1633 C C . LEU A 1 210 ? 3.462 -1.813 -8.331 1.00 93.50 210 LEU A C 1
ATOM 1635 O O . LEU A 1 210 ? 2.466 -2.303 -8.853 1.00 93.50 210 LEU A O 1
ATOM 1639 N N . VAL A 1 211 ? 3.388 -1.027 -7.266 1.00 92.56 211 VAL A N 1
ATOM 1640 C CA . VAL A 1 211 ? 2.116 -0.672 -6.639 1.00 92.56 211 VAL A CA 1
ATOM 1641 C C . VAL A 1 211 ? 1.898 0.827 -6.769 1.00 92.56 211 VAL A C 1
ATOM 1643 O O . VAL A 1 211 ? 2.728 1.609 -6.311 1.00 92.56 211 VAL A O 1
ATOM 1646 N N . ILE A 1 212 ? 0.782 1.215 -7.378 1.00 91.25 212 ILE A N 1
ATOM 1647 C CA . ILE A 1 212 ? 0.489 2.592 -7.785 1.00 91.25 212 ILE A CA 1
ATOM 1648 C C . ILE A 1 212 ? -0.992 2.918 -7.563 1.00 91.25 212 ILE A C 1
ATOM 1650 O O . ILE A 1 212 ? -1.850 2.040 -7.618 1.00 91.25 212 ILE A O 1
ATOM 1654 N N . MET A 1 213 ? -1.296 4.178 -7.266 1.00 88.19 213 MET A N 1
ATOM 1655 C CA . MET A 1 213 ? -2.672 4.667 -7.130 1.00 88.19 213 MET A CA 1
ATOM 1656 C C . MET A 1 213 ? -3.303 4.912 -8.513 1.00 88.19 213 MET A C 1
ATOM 1658 O O . MET A 1 213 ? -2.608 5.291 -9.454 1.00 88.19 213 MET A O 1
ATOM 1662 N N . SER A 1 214 ? -4.617 4.714 -8.628 1.00 88.50 214 SER A N 1
ATOM 1663 C CA . SER A 1 214 ? -5.378 4.836 -9.890 1.00 88.50 214 SER A CA 1
ATOM 1664 C C . SER A 1 214 ? -5.158 6.154 -10.648 1.00 88.50 214 SER A C 1
ATOM 1666 O O . SER A 1 214 ? -4.800 6.069 -11.822 1.00 88.50 214 SER A O 1
ATOM 1668 N N . PRO A 1 215 ? -5.243 7.352 -10.028 1.00 87.12 215 PRO A N 1
ATOM 1669 C CA . PRO A 1 215 ? -5.090 8.609 -10.768 1.00 87.12 215 PRO A CA 1
ATOM 1670 C C . PRO A 1 215 ? -3.700 8.773 -11.396 1.00 87.12 215 PRO A C 1
ATOM 1672 O O . PRO A 1 215 ? -3.548 9.351 -12.468 1.00 87.12 215 PRO A O 1
ATOM 1675 N N . GLN A 1 216 ? -2.661 8.267 -10.724 1.00 89.38 216 GLN A N 1
ATOM 1676 C CA . GLN A 1 216 ? -1.287 8.308 -11.221 1.00 89.38 216 GLN A CA 1
ATOM 1677 C C . GLN A 1 216 ? -1.029 7.225 -12.271 1.00 89.38 216 GLN A C 1
ATOM 1679 O O . GLN A 1 216 ? -0.203 7.426 -13.161 1.00 89.38 216 GLN A O 1
ATOM 1684 N N . LEU A 1 217 ? -1.724 6.086 -12.186 1.00 89.81 217 LEU A N 1
ATOM 1685 C CA . LEU A 1 217 ? -1.634 5.046 -13.202 1.00 89.81 217 LEU A CA 1
ATOM 1686 C C . LEU A 1 217 ? -2.186 5.532 -14.540 1.00 89.81 217 LEU A C 1
ATOM 1688 O O . LEU A 1 217 ? -1.519 5.318 -15.541 1.00 89.81 217 LEU A O 1
ATOM 1692 N N . GLU A 1 218 ? -3.335 6.210 -14.562 1.00 89.69 218 GLU A N 1
ATOM 1693 C CA . GLU A 1 218 ? -3.929 6.730 -15.807 1.00 89.69 218 GLU A CA 1
ATOM 1694 C C . GLU A 1 218 ? -2.952 7.626 -16.587 1.00 89.69 218 GLU A C 1
ATOM 1696 O O . GLU A 1 218 ? -2.916 7.604 -17.814 1.00 89.69 218 GLU A O 1
ATOM 1701 N N . GLN A 1 219 ? -2.092 8.364 -15.879 1.00 90.19 219 GLN A N 1
ATOM 1702 C CA . GLN A 1 219 ? -1.068 9.214 -16.491 1.00 90.19 219 GLN A CA 1
ATOM 1703 C C . GLN A 1 219 ? 0.154 8.423 -16.992 1.00 90.19 219 GLN A C 1
ATOM 1705 O O . GLN A 1 219 ? 0.751 8.792 -18.003 1.00 90.19 219 GLN A O 1
ATOM 1710 N N . ALA A 1 220 ? 0.525 7.336 -16.306 1.00 90.00 220 ALA A N 1
ATOM 1711 C CA . ALA A 1 220 ? 1.739 6.556 -16.573 1.00 90.00 220 ALA A CA 1
ATOM 1712 C C . ALA A 1 220 ? 1.497 5.212 -17.298 1.00 90.00 220 ALA A C 1
ATOM 1714 O O . ALA A 1 220 ? 2.451 4.476 -17.573 1.00 90.00 220 ALA A O 1
ATOM 1715 N N . GLU A 1 221 ? 0.246 4.870 -17.618 1.00 89.31 221 GLU A N 1
ATOM 1716 C CA . GLU A 1 221 ? -0.166 3.564 -18.155 1.00 89.31 221 GLU A CA 1
ATOM 1717 C C . GLU A 1 221 ? 0.586 3.202 -19.441 1.00 89.31 221 GLU A C 1
ATOM 1719 O O . GLU A 1 221 ? 1.051 2.070 -19.615 1.00 89.31 221 GLU A O 1
ATOM 1724 N N . GLN A 1 222 ? 0.777 4.180 -20.328 1.00 88.12 222 GLN A N 1
ATOM 1725 C CA . GLN A 1 222 ? 1.467 3.971 -21.598 1.00 88.12 222 GLN A CA 1
ATOM 1726 C C . GLN A 1 222 ? 2.926 3.530 -21.403 1.00 88.12 222 GLN A C 1
ATOM 1728 O O . GLN A 1 222 ? 3.417 2.667 -22.127 1.00 88.12 222 GLN A O 1
ATOM 1733 N N . ILE A 1 223 ? 3.632 4.089 -20.421 1.00 88.75 223 ILE A N 1
ATOM 1734 C CA . ILE A 1 223 ? 5.031 3.730 -20.154 1.00 88.75 223 ILE A CA 1
ATOM 1735 C C . ILE A 1 223 ? 5.100 2.377 -19.457 1.00 88.75 223 ILE A C 1
ATOM 1737 O O . ILE A 1 223 ? 5.892 1.520 -19.842 1.00 88.75 223 ILE A O 1
ATOM 1741 N N . LEU A 1 224 ? 4.243 2.154 -18.460 1.00 89.75 224 LEU A N 1
ATOM 1742 C CA . LEU A 1 224 ? 4.236 0.914 -17.686 1.00 89.75 224 LEU A CA 1
ATOM 1743 C C . LEU A 1 224 ? 3.877 -0.299 -18.554 1.00 89.75 224 LEU A C 1
ATOM 1745 O O . LEU A 1 224 ? 4.543 -1.331 -18.465 1.00 89.75 224 LEU A O 1
ATOM 1749 N N . SER A 1 225 ? 2.908 -0.160 -19.458 1.00 88.50 225 SER A N 1
ATOM 1750 C CA . SER A 1 225 ? 2.577 -1.204 -20.436 1.00 88.50 225 SER A CA 1
ATOM 1751 C C . SER A 1 225 ? 3.737 -1.488 -21.399 1.00 88.50 225 SER A C 1
ATOM 1753 O O . SER A 1 225 ? 4.060 -2.652 -21.641 1.00 88.50 225 SER A O 1
ATOM 1755 N N . ARG A 1 226 ? 4.441 -0.452 -21.884 1.00 86.31 226 ARG A N 1
ATOM 1756 C CA . ARG A 1 226 ? 5.646 -0.601 -22.727 1.00 86.31 226 ARG A CA 1
ATOM 1757 C C . ARG A 1 226 ? 6.831 -1.247 -22.004 1.00 86.31 226 ARG A C 1
ATOM 1759 O O . ARG A 1 226 ? 7.648 -1.890 -22.657 1.00 86.31 226 ARG A O 1
ATOM 1766 N N . LEU A 1 227 ? 6.919 -1.103 -20.682 1.00 85.69 227 LEU A N 1
ATOM 1767 C CA . LEU A 1 227 ? 7.889 -1.805 -19.829 1.00 85.69 227 LEU A CA 1
ATOM 1768 C C . LEU A 1 227 ? 7.475 -3.256 -19.514 1.00 85.69 227 LEU A C 1
ATOM 1770 O O . LEU A 1 227 ? 8.204 -3.969 -18.824 1.00 85.69 227 LEU A O 1
ATOM 1774 N N . GLY A 1 228 ? 6.313 -3.704 -20.002 1.00 87.31 228 GLY A N 1
ATOM 1775 C CA . GLY A 1 228 ? 5.813 -5.064 -19.812 1.00 87.31 228 GLY A CA 1
ATOM 1776 C C . GLY A 1 228 ? 5.076 -5.293 -18.492 1.00 87.31 228 GLY A C 1
ATOM 1777 O O . GLY A 1 228 ? 4.868 -6.448 -18.115 1.00 87.31 228 GLY A O 1
ATOM 1778 N N . TYR A 1 229 ? 4.675 -4.233 -17.781 1.00 89.31 229 TYR A N 1
ATOM 1779 C CA . TYR A 1 229 ? 3.809 -4.381 -16.616 1.00 89.31 229 TYR A CA 1
ATOM 1780 C C . TYR A 1 229 ? 2.382 -4.714 -17.038 1.00 89.31 229 TYR A C 1
ATOM 1782 O O . TYR A 1 229 ? 1.809 -4.120 -17.947 1.00 89.31 229 TYR A O 1
ATOM 1790 N N . THR A 1 230 ? 1.793 -5.652 -16.310 1.00 89.75 230 THR A N 1
ATOM 1791 C CA . THR A 1 230 ? 0.401 -6.073 -16.443 1.00 89.75 230 THR A CA 1
ATOM 1792 C C . THR A 1 230 ? -0.300 -5.922 -15.104 1.00 89.75 230 THR A C 1
ATOM 1794 O O . THR A 1 230 ? 0.321 -6.067 -14.050 1.00 89.75 230 THR A O 1
ATOM 1797 N N . GLN A 1 231 ? -1.595 -5.628 -15.125 1.00 89.62 231 GLN A N 1
ATOM 1798 C CA . GLN A 1 231 ? -2.372 -5.473 -13.903 1.00 89.62 231 GLN A CA 1
ATOM 1799 C C . GLN A 1 231 ? -2.566 -6.827 -13.207 1.00 89.62 231 GLN A C 1
ATOM 1801 O O . GLN A 1 231 ? -3.167 -7.745 -13.761 1.00 89.62 231 GLN A O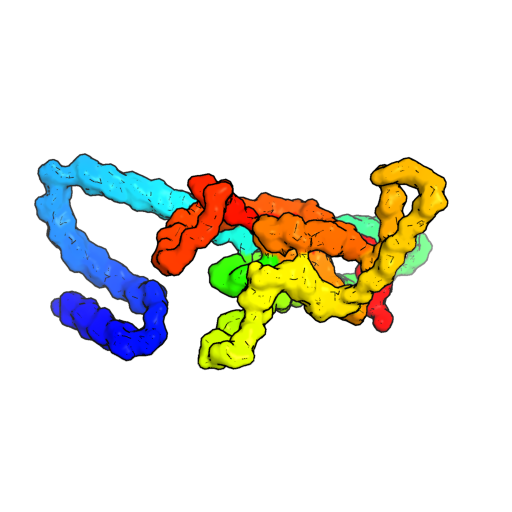 1
ATOM 1806 N N . LEU A 1 232 ? -2.057 -6.943 -11.979 1.00 88.25 232 LEU A N 1
ATOM 1807 C CA . LEU A 1 232 ? -2.281 -8.088 -11.096 1.00 88.25 232 LEU A CA 1
ATOM 1808 C C . LEU A 1 232 ? -3.633 -7.968 -10.377 1.00 88.25 232 LEU A C 1
ATOM 1810 O O . LEU A 1 232 ? -4.334 -8.963 -10.206 1.00 88.25 232 LEU A O 1
ATOM 1814 N N . GLY A 1 233 ? -4.000 -6.757 -9.953 1.00 87.19 233 GLY A N 1
ATOM 1815 C CA . GLY A 1 233 ? -5.264 -6.506 -9.265 1.00 87.19 233 GLY A CA 1
ATOM 1816 C C . GLY A 1 233 ? -5.506 -5.033 -8.951 1.00 87.19 233 GLY A C 1
ATOM 1817 O O . GLY A 1 233 ? -4.588 -4.215 -8.999 1.00 87.19 233 GLY A O 1
ATOM 1818 N N . GLN A 1 234 ? -6.758 -4.719 -8.622 1.00 88.81 234 GLN A N 1
ATOM 1819 C CA . GLN A 1 234 ? -7.244 -3.396 -8.225 1.00 88.81 234 GLN A CA 1
ATOM 1820 C C . GLN A 1 234 ? -7.993 -3.520 -6.906 1.00 88.81 234 GLN A C 1
ATOM 1822 O O . GLN A 1 234 ? -8.796 -4.435 -6.716 1.00 88.81 234 GLN A O 1
ATOM 1827 N N . PHE A 1 235 ? -7.681 -2.627 -5.975 1.00 87.12 235 PHE A N 1
ATOM 1828 C CA . PHE A 1 235 ? -8.088 -2.737 -4.585 1.00 87.12 235 PHE A CA 1
ATOM 1829 C C . PHE A 1 235 ? -8.635 -1.402 -4.102 1.00 87.12 235 PHE A C 1
ATOM 1831 O O . PHE A 1 235 ? -7.955 -0.380 -4.150 1.00 87.12 235 PHE A O 1
ATOM 1838 N N . PHE A 1 236 ? -9.854 -1.422 -3.577 1.00 83.81 236 PHE A N 1
ATOM 1839 C CA . PHE A 1 236 ? -10.503 -0.234 -3.039 1.00 83.81 236 PHE A CA 1
ATOM 1840 C C . PHE A 1 236 ? -9.740 0.328 -1.828 1.00 83.81 236 PHE A C 1
ATOM 1842 O O . PHE A 1 236 ? -9.569 -0.366 -0.817 1.00 83.81 236 PHE A O 1
ATOM 1849 N N . HIS A 1 237 ? -9.277 1.579 -1.918 1.00 77.50 237 HIS A N 1
ATOM 1850 C CA . HIS A 1 237 ? -8.539 2.247 -0.846 1.00 77.50 237 HIS A CA 1
ATOM 1851 C C . HIS A 1 237 ? -9.449 3.153 -0.019 1.00 77.50 237 HIS A C 1
ATOM 1853 O O . HIS A 1 237 ? -9.554 2.962 1.195 1.00 77.50 237 HIS A O 1
ATOM 1859 N N . ALA A 1 238 ? -10.108 4.125 -0.644 1.00 73.19 238 ALA A N 1
ATOM 1860 C CA . ALA A 1 238 ? -10.989 5.060 0.044 1.00 73.19 238 ALA A CA 1
ATOM 1861 C C . ALA A 1 238 ? -11.979 5.717 -0.925 1.00 73.19 238 ALA A C 1
ATOM 1863 O O . ALA A 1 238 ? -11.865 5.607 -2.140 1.00 73.19 238 ALA A O 1
ATOM 1864 N N . ILE A 1 239 ? -12.961 6.419 -0.366 1.00 66.50 239 ILE A N 1
ATOM 1865 C CA . ILE A 1 239 ? -13.762 7.382 -1.124 1.00 66.50 239 ILE A CA 1
ATOM 1866 C C . ILE A 1 239 ? -13.007 8.706 -1.037 1.00 66.50 239 ILE A C 1
ATOM 1868 O O . ILE A 1 239 ? -12.710 9.140 0.082 1.00 66.50 239 ILE A O 1
ATOM 1872 N N . SER A 1 240 ? -12.691 9.332 -2.170 1.00 60.97 240 SER A N 1
ATOM 1873 C CA . SER A 1 240 ? -12.012 10.625 -2.174 1.00 60.97 240 SER A CA 1
ATOM 1874 C C . SER A 1 240 ? -12.902 11.643 -1.448 1.00 60.97 240 SER A C 1
ATOM 1876 O O . SER A 1 240 ? -14.100 11.773 -1.720 1.00 60.97 240 SER A O 1
ATOM 1878 N N . GLY A 1 241 ? -12.346 12.329 -0.449 1.00 47.28 241 GLY A N 1
ATOM 1879 C CA . GLY A 1 241 ? -13.077 13.363 0.281 1.00 47.28 241 GLY A CA 1
ATOM 1880 C C . GLY A 1 241 ? -13.319 14.591 -0.600 1.00 47.28 241 GLY A C 1
ATOM 1881 O O . GLY A 1 241 ? -12.481 14.935 -1.427 1.00 47.28 241 GLY A O 1
ATOM 1882 N N . VAL A 1 242 ? -14.433 15.299 -0.387 1.00 43.59 242 VAL A N 1
ATOM 1883 C CA . VAL A 1 242 ? -14.636 16.629 -0.983 1.00 43.59 242 VAL A CA 1
ATOM 1884 C C . VAL A 1 242 ? -13.599 17.580 -0.386 1.00 43.59 242 VAL A C 1
ATOM 1886 O O . VAL A 1 242 ? -13.684 17.950 0.788 1.00 43.59 242 VAL A O 1
ATOM 1889 N N . GLY A 1 243 ? -12.601 17.960 -1.181 1.00 41.44 243 GLY A N 1
ATOM 1890 C CA . GLY A 1 243 ? -11.634 18.983 -0.808 1.00 41.44 243 GLY A CA 1
ATOM 1891 C C . GLY A 1 243 ? -12.318 20.345 -0.750 1.00 41.44 243 GLY A C 1
ATOM 1892 O O . GLY A 1 243 ? -12.688 20.901 -1.779 1.00 41.44 243 GLY A O 1
ATOM 1893 N N . ILE A 1 244 ? -12.491 20.912 0.446 1.00 33.69 244 ILE A N 1
ATOM 1894 C CA . ILE A 1 244 ? -12.867 22.325 0.577 1.00 33.69 244 ILE A CA 1
ATOM 1895 C C . ILE A 1 244 ? -11.597 23.141 0.321 1.00 33.69 244 ILE A C 1
ATOM 1897 O O . ILE A 1 244 ? -10.835 23.426 1.245 1.00 33.69 244 ILE A O 1
ATOM 1901 N N . MET A 1 245 ? -11.346 23.471 -0.945 1.00 37.75 245 MET A N 1
ATOM 1902 C CA . MET A 1 245 ? -10.256 24.362 -1.336 1.00 37.75 245 MET A CA 1
ATOM 1903 C C . MET A 1 245 ? -10.573 25.785 -0.863 1.00 37.75 245 MET A C 1
ATOM 1905 O O . MET A 1 245 ? -11.549 26.403 -1.293 1.00 37.75 245 MET A O 1
ATOM 1909 N N . GLN A 1 246 ? -9.750 26.321 0.041 1.00 39.62 246 GLN A N 1
ATOM 1910 C CA . GLN A 1 246 ? -9.728 27.753 0.319 1.00 39.62 246 GLN A CA 1
ATOM 1911 C C . GLN A 1 246 ? -9.064 28.470 -0.861 1.00 39.62 246 GLN A C 1
ATOM 1913 O O . GLN A 1 246 ? -7.850 28.608 -0.895 1.00 39.62 246 GLN A O 1
ATOM 1918 N N . GLY A 1 247 ? -9.896 28.941 -1.790 1.00 40.66 247 GLY A N 1
ATOM 1919 C CA . GLY A 1 247 ? -9.601 30.067 -2.672 1.00 40.66 247 GLY A CA 1
ATOM 1920 C C . GLY A 1 247 ? -8.563 29.827 -3.764 1.00 40.66 247 GLY A C 1
ATOM 1921 O O . GLY A 1 247 ? -7.467 30.346 -3.658 1.00 40.66 247 GLY A O 1
ATOM 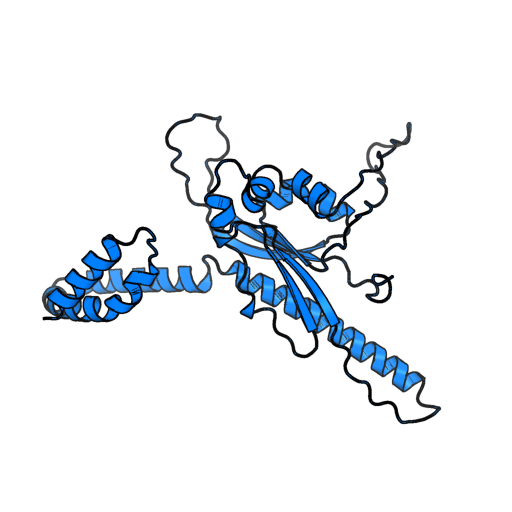1922 N N . GLU A 1 248 ? -8.963 29.165 -4.847 1.00 35.88 248 GLU A N 1
ATOM 1923 C CA . GLU A 1 248 ? -8.602 29.537 -6.223 1.00 35.88 248 GLU A CA 1
ATOM 1924 C C . GLU A 1 248 ? -9.539 28.785 -7.180 1.00 35.88 248 GLU A C 1
ATOM 1926 O O . GLU A 1 248 ? -9.783 27.590 -7.023 1.00 35.88 248 GLU A O 1
ATOM 1931 N N . ALA A 1 249 ? -10.173 29.520 -8.094 1.00 36.12 249 ALA A N 1
ATOM 1932 C CA . ALA A 1 249 ? -11.176 28.994 -9.014 1.00 36.12 249 ALA A CA 1
ATOM 1933 C C . ALA A 1 249 ? -10.492 28.388 -10.246 1.00 36.12 249 ALA A C 1
ATOM 1935 O O . ALA A 1 249 ? -9.786 29.104 -10.954 1.00 36.12 249 ALA A O 1
ATOM 1936 N N . ILE A 1 250 ? -10.743 27.105 -10.516 1.00 36.81 250 ILE A N 1
ATOM 1937 C CA . ILE A 1 250 ? -10.501 26.459 -11.814 1.00 36.81 250 ILE A CA 1
ATOM 1938 C C . ILE A 1 250 ? -11.756 25.653 -12.190 1.00 36.81 250 ILE A C 1
ATOM 1940 O O . ILE A 1 250 ? -12.487 25.185 -11.319 1.00 36.81 250 ILE A O 1
ATOM 1944 N N . GLU A 1 251 ? -12.008 25.626 -13.497 1.00 34.75 251 GLU A N 1
ATOM 1945 C CA . GLU A 1 251 ? -13.242 25.330 -14.226 1.00 34.75 251 GLU A CA 1
ATOM 1946 C C . GLU A 1 251 ? -13.929 23.986 -13.925 1.00 34.75 251 GLU A C 1
ATOM 1948 O O . GLU A 1 251 ? -13.311 22.985 -13.568 1.00 34.75 251 GLU A O 1
ATOM 1953 N N . ASP A 1 252 ? -15.252 24.018 -14.111 1.00 38.06 252 ASP A N 1
ATOM 1954 C CA . ASP A 1 252 ? -16.230 22.944 -13.952 1.00 38.06 252 ASP A CA 1
ATOM 1955 C C . ASP A 1 252 ? -15.787 21.600 -14.563 1.00 38.06 252 ASP A C 1
ATOM 1957 O O . ASP A 1 252 ? -15.663 21.460 -15.780 1.00 38.06 252 ASP A O 1
ATOM 1961 N N . GLY A 1 253 ? -15.648 20.576 -13.714 1.00 35.66 253 GLY A N 1
ATOM 1962 C CA . GLY A 1 253 ? -15.470 19.188 -14.156 1.00 35.66 253 GLY A CA 1
ATOM 1963 C C . GLY A 1 253 ? -15.390 18.140 -13.043 1.00 35.66 253 GLY A C 1
ATOM 1964 O O . GLY A 1 253 ? -15.882 17.033 -13.230 1.00 35.66 253 GLY A O 1
ATOM 1965 N N . ASP A 1 254 ? -14.862 18.485 -11.864 1.00 37.50 254 ASP A N 1
ATOM 1966 C CA . ASP A 1 254 ? -14.367 17.477 -10.902 1.00 37.50 254 ASP A CA 1
ATOM 1967 C C . ASP A 1 254 ? -15.165 17.382 -9.581 1.00 37.50 254 ASP A C 1
ATOM 1969 O O . ASP A 1 254 ? -14.650 17.075 -8.507 1.00 37.50 254 ASP A O 1
ATOM 1973 N N . LEU A 1 255 ? -16.469 17.672 -9.636 1.00 36.84 255 LEU A N 1
ATOM 1974 C CA . LEU A 1 255 ? -17.369 17.701 -8.466 1.00 36.84 255 LEU A CA 1
ATOM 1975 C C . LEU A 1 255 ? -18.053 16.356 -8.146 1.00 36.84 255 LEU A C 1
ATOM 1977 O O . LEU A 1 255 ? -19.010 16.319 -7.370 1.00 36.84 255 LEU A O 1
ATOM 1981 N N . MET A 1 256 ? -17.569 15.244 -8.702 1.00 39.25 256 MET A N 1
ATOM 1982 C CA . MET A 1 256 ? -18.030 13.898 -8.352 1.00 39.25 256 MET A CA 1
ATOM 1983 C C . MET A 1 256 ? -16.935 13.182 -7.565 1.00 39.25 256 MET A C 1
ATOM 1985 O O . MET A 1 256 ? -15.854 12.945 -8.085 1.00 39.25 256 MET A O 1
ATOM 1989 N N . GLY A 1 257 ? -17.215 12.840 -6.305 1.00 42.50 257 GLY A N 1
ATOM 1990 C CA . GLY A 1 257 ? -16.282 12.100 -5.454 1.00 42.50 257 GLY A CA 1
ATOM 1991 C C . GLY A 1 257 ? -15.865 10.783 -6.105 1.00 42.50 257 GLY A C 1
ATOM 1992 O O . GLY A 1 257 ? -16.666 9.849 -6.178 1.00 42.50 257 GLY A O 1
ATOM 1993 N N . GLY A 1 258 ? -14.624 10.735 -6.586 1.00 54.75 258 GLY A N 1
ATOM 1994 C CA . GLY A 1 258 ? -13.994 9.529 -7.100 1.00 54.75 258 GLY A CA 1
ATOM 1995 C C . GLY A 1 258 ? -13.766 8.489 -6.002 1.00 54.75 258 GLY A C 1
ATOM 1996 O O . GLY A 1 258 ? -13.859 8.760 -4.800 1.00 54.75 258 GLY A O 1
ATOM 1997 N N . THR A 1 259 ? -13.496 7.259 -6.421 1.00 59.09 259 THR A N 1
ATOM 1998 C CA . THR A 1 259 ? -12.954 6.225 -5.541 1.00 59.09 259 THR A CA 1
ATOM 1999 C C . THR A 1 259 ? -11.447 6.197 -5.708 1.00 59.09 259 THR A C 1
ATOM 2001 O O . THR A 1 259 ? -10.957 5.997 -6.815 1.00 59.09 259 THR A O 1
ATOM 2004 N N . ASP A 1 260 ? -10.717 6.340 -4.607 1.00 74.06 260 ASP A N 1
ATOM 2005 C CA . ASP A 1 260 ? -9.284 6.103 -4.595 1.00 74.06 260 ASP A CA 1
ATOM 2006 C C . ASP A 1 260 ? -9.066 4.589 -4.587 1.00 74.06 260 ASP A C 1
ATOM 2008 O O . ASP A 1 260 ? -9.431 3.889 -3.634 1.00 74.06 260 ASP A O 1
ATOM 2012 N N . GLU A 1 261 ? -8.466 4.071 -5.650 1.00 79.56 261 GLU A N 1
ATOM 2013 C CA . GLU A 1 261 ? -8.117 2.658 -5.766 1.00 79.56 261 GLU A CA 1
ATOM 2014 C C . GLU A 1 261 ? -6.612 2.478 -5.899 1.00 79.56 261 GLU A C 1
ATOM 2016 O O . GLU A 1 261 ? -5.916 3.296 -6.506 1.00 79.56 261 GLU A O 1
ATOM 2021 N N . LEU A 1 262 ? -6.117 1.387 -5.325 1.00 76.81 262 LEU A N 1
ATOM 2022 C CA . LEU A 1 262 ? -4.725 0.990 -5.363 1.00 76.81 262 LEU A CA 1
ATOM 2023 C C . LEU A 1 262 ? -4.562 -0.201 -6.299 1.00 76.81 262 LEU A C 1
ATOM 2025 O O . LEU A 1 262 ? -5.282 -1.190 -6.174 1.00 76.81 262 LEU A O 1
ATOM 2029 N N . LEU A 1 263 ? -3.612 -0.120 -7.219 1.00 83.88 263 LEU A N 1
ATOM 2030 C CA . LEU A 1 263 ? -3.367 -1.146 -8.217 1.00 83.88 263 LEU A CA 1
ATOM 2031 C C . LEU A 1 263 ? -2.006 -1.787 -7.991 1.00 83.88 263 LEU A C 1
ATOM 2033 O O . LEU A 1 263 ? -1.014 -1.117 -7.705 1.00 83.88 263 LEU A O 1
ATOM 2037 N N . ALA A 1 264 ? -1.978 -3.110 -8.121 1.00 82.06 264 ALA A N 1
ATOM 2038 C CA . ALA A 1 264 ? -0.753 -3.886 -8.174 1.00 82.06 264 ALA A CA 1
ATOM 2039 C C . ALA A 1 264 ? -0.504 -4.279 -9.628 1.00 82.06 264 ALA A C 1
ATOM 2041 O O . ALA A 1 264 ? -1.382 -4.839 -10.286 1.00 82.06 264 ALA A O 1
ATOM 2042 N N . LEU A 1 265 ? 0.696 -3.999 -10.113 1.00 83.19 265 LEU A N 1
ATOM 2043 C CA . LEU A 1 265 ? 1.181 -4.372 -11.428 1.00 83.19 265 LEU A CA 1
ATOM 2044 C C . LEU A 1 265 ? 2.334 -5.360 -11.272 1.00 83.19 265 LEU A C 1
ATOM 2046 O O . LEU A 1 265 ? 3.099 -5.286 -10.310 1.00 83.19 265 LEU A O 1
ATOM 2050 N N . GLN A 1 266 ? 2.476 -6.267 -12.227 1.00 86.19 266 GLN A N 1
ATOM 2051 C CA . GLN A 1 266 ? 3.555 -7.248 -12.270 1.00 86.19 266 GLN A CA 1
ATOM 2052 C C . GLN A 1 266 ? 4.118 -7.358 -13.684 1.00 86.19 266 GLN A C 1
ATOM 2054 O O . GLN A 1 266 ? 3.368 -7.297 -14.663 1.00 86.19 266 GLN A O 1
ATOM 2059 N N . VAL A 1 267 ? 5.424 -7.574 -13.793 1.00 80.25 267 VAL A N 1
ATOM 2060 C CA . VAL A 1 267 ? 6.018 -8.087 -15.035 1.00 80.25 267 VAL A CA 1
ATOM 2061 C C . VAL A 1 267 ? 5.907 -9.618 -15.000 1.00 80.25 267 VAL A C 1
ATOM 2063 O O . VAL A 1 267 ? 6.061 -10.202 -13.924 1.00 80.25 267 VAL A O 1
ATOM 2066 N N . PRO A 1 268 ? 5.622 -10.306 -16.122 1.00 70.31 268 PRO A N 1
ATOM 2067 C CA . PRO A 1 268 ? 5.602 -11.764 -16.147 1.00 70.31 268 PRO A CA 1
ATOM 2068 C C . PRO A 1 268 ? 6.891 -12.356 -15.564 1.00 70.31 268 PRO A C 1
ATOM 2070 O O . PRO A 1 268 ? 7.984 -11.862 -15.843 1.00 70.31 268 PRO A O 1
ATOM 2073 N N . PHE A 1 269 ? 6.773 -13.450 -14.803 1.00 63.09 269 PHE A N 1
ATOM 2074 C CA . PHE A 1 269 ? 7.910 -14.222 -14.285 1.00 63.09 269 PHE A CA 1
ATOM 2075 C C . PHE A 1 269 ? 8.625 -14.984 -15.419 1.00 63.09 269 PHE A C 1
ATOM 2077 O O . PHE A 1 269 ? 8.709 -16.210 -15.414 1.00 63.09 269 PHE A O 1
ATOM 2084 N N . THR A 1 270 ? 9.099 -14.291 -16.450 1.00 49.12 270 THR A N 1
ATOM 2085 C CA . THR A 1 270 ? 9.944 -14.887 -17.484 1.00 49.12 270 THR A CA 1
ATOM 2086 C C . THR A 1 270 ? 11.366 -14.969 -16.949 1.00 49.12 270 THR A C 1
ATOM 2088 O O . THR A 1 270 ? 12.064 -13.964 -16.859 1.00 49.12 270 THR A O 1
ATOM 2091 N N . ASP A 1 271 ? 11.726 -16.186 -16.544 1.00 43.16 271 ASP A N 1
ATOM 2092 C CA . ASP A 1 271 ? 13.049 -16.683 -16.164 1.00 43.16 271 ASP A CA 1
ATOM 2093 C C . ASP A 1 271 ? 13.930 -15.705 -15.356 1.00 43.16 271 ASP A C 1
ATOM 2095 O O . ASP A 1 271 ? 14.786 -14.990 -15.882 1.00 43.16 271 ASP A O 1
ATOM 2099 N N . HIS A 1 272 ? 13.789 -15.752 -14.025 1.00 43.16 272 HIS A N 1
ATOM 2100 C CA . HIS A 1 272 ? 14.686 -15.090 -13.064 1.00 43.16 272 HIS A CA 1
ATOM 2101 C C . HIS A 1 272 ? 16.182 -15.439 -13.250 1.00 43.16 272 HIS A C 1
ATOM 2103 O O . HIS A 1 272 ? 17.027 -14.852 -12.574 1.00 43.16 272 HIS A O 1
ATOM 2109 N N . ARG A 1 273 ? 16.545 -16.365 -14.152 1.00 37.75 273 ARG A N 1
ATOM 2110 C CA . ARG A 1 273 ? 17.937 -16.694 -14.491 1.00 37.75 273 ARG A CA 1
ATOM 2111 C C . ARG A 1 273 ? 18.646 -15.662 -15.369 1.00 37.75 273 ARG A C 1
ATOM 2113 O O . ARG A 1 273 ? 19.865 -15.743 -15.465 1.00 37.75 273 ARG A O 1
ATOM 2120 N N . VAL A 1 274 ? 17.946 -14.702 -15.983 1.00 36.12 274 VAL A N 1
ATOM 2121 C CA . VAL A 1 274 ? 18.572 -13.775 -16.956 1.00 36.12 274 VAL A CA 1
ATOM 2122 C C . VAL A 1 274 ? 18.853 -12.372 -16.389 1.00 36.12 274 VAL A C 1
ATOM 2124 O O . VAL A 1 274 ? 19.574 -11.600 -17.005 1.00 36.12 274 VAL A O 1
ATOM 2127 N N . ARG A 1 275 ? 18.361 -12.019 -15.191 1.00 38.19 275 ARG A N 1
ATOM 2128 C CA . ARG A 1 275 ? 18.514 -10.649 -14.638 1.00 38.19 275 ARG A CA 1
ATOM 2129 C C . ARG A 1 275 ? 19.695 -10.430 -13.684 1.00 38.19 275 ARG A C 1
ATOM 2131 O O . ARG A 1 275 ? 19.819 -9.344 -13.127 1.00 38.19 275 ARG A O 1
ATOM 2138 N N . PHE A 1 276 ? 20.567 -11.419 -13.506 1.00 32.78 276 PHE A N 1
ATOM 2139 C CA . PHE A 1 276 ? 21.835 -11.235 -12.797 1.00 32.78 276 PHE A CA 1
ATOM 2140 C C . PHE A 1 276 ? 23.000 -11.528 -13.742 1.00 32.78 276 PHE A C 1
ATOM 2142 O O . PHE A 1 276 ? 23.478 -12.658 -13.828 1.00 32.78 276 PHE A O 1
ATOM 2149 N N . SER A 1 277 ? 23.439 -10.484 -14.439 1.00 27.92 277 SER A N 1
ATOM 2150 C CA . SER A 1 277 ? 24.765 -10.369 -15.050 1.00 27.92 277 SER A CA 1
ATOM 2151 C C . SER A 1 277 ? 25.329 -9.002 -14.712 1.00 27.92 277 SER A C 1
ATOM 2153 O O . SER A 1 277 ? 24.588 -8.026 -14.971 1.00 27.92 277 SER A O 1
#

Foldseek 3Di:
DLVVVLVVQCVVQVPDPDDDPVSCVVCVVSVCVVVVVVVVVVCPPCVVVVVVVVVVVVVVCCCCVPFALCQLLVLLLLVVVVVVVVVVVVVVVVVVVVVVVPPDDDDDDPPLAQAEFEEEELADPVSHHDCVSNDDPRYHYDYHYWDPDPVQVVDPVHQGLNNVCVVQVQVSVCVVQVWDQDDQDDPPDDDPPDSDGQQIDTPHDDGQKYKDKDVSCVRNVVNCVSNQKDWSDKAFHAFADPDPDDDDDDDDDPPDTDTIIMTMIGHPPDDPPPPDD

Radius of gyration: 26.49 Å; Cα contacts (8 Å, |Δi|>4): 291; chains: 1; bounding box: 60×73×87 Å

InterPro domains:
  IPR005599 GPI mannosyltransferase [PF03901] (2-135)
  IPR005599 GPI mannosyltransferase [PTHR22760] (2-173)

Mean predicted aligned error: 12.44 Å

pLDDT: mean 78.25, std 16.91, range [27.92, 94.38]

Nearest PDB structures (foldseek):
  5tey-assembly1_A  TM=4.654E-01  e=9.592E-02  Homo sapiens
  7o2e-assembly1_B  TM=5.574E-01  e=2.979E-01  Homo sapiens
  7nhj-assembly1_B  TM=5.658E-01  e=3.173E-01  Homo sapiens
  1yb2-assembly1_A-2  TM=3.581E-01  e=4.799E-02  Thermoplasma acidophilum DSM 1728
  7f4r-assembly3_C  TM=4.117E-01  e=4.629E-01  Tetrahymena thermophila SB210

Secondary structure (DSSP, 8-state):
-HHHHHHHHHHHHHT-SS--GGGTGGGHHHHHHHHHHHHHHHTTTTHHHHHHHHHHHHHHHHHHHHTTT-HHHHHHHHHHHHHHHHHHHHHHHHHHHHHHHTTS----------EEEEEEEES-TTS---GGG--BTTEEEEEEE----HHHHH-TTS--HHHHHHH-HHHHHHHHHTEE-------SSS-TT---PPPPEESSPPPSEEEEEHHHHHHHHHHHHHTT-EEEEEEEEEEPP-----S----SS--S--EEEEEEEE-----TTSS--

Sequence (277 aa):
NLWIILACYIALHSLSPHKEFRFILPMLPIICILCGRHVQSFLGPRRRLMLLAALANVIAVVFLGCYHQRAPIDVNRSITDAVGNSLRFAHVQATIEANRNTSRDMSTSTSASLSTYRVDYLMGCHSAPLLSHLHMQHARFITKTLDCSPSCRSNPSVNCESDRFHHDPTNFIHELYGIQESSCESEDGGDASARTCPALEAQHSLPDFLVIMSPQLEQAEQILSRLGYTQLGQFFHAISGVGIMQGEAIEDGDLMGGTDELLALQVPFTDHRVRFS

Organism: NCBI:txid1486917